Protein AF-A0AAD7A033-F1 (afdb_monomer_lite)

Radius of gyration: 21.52 Å; chains: 1; bounding box: 65×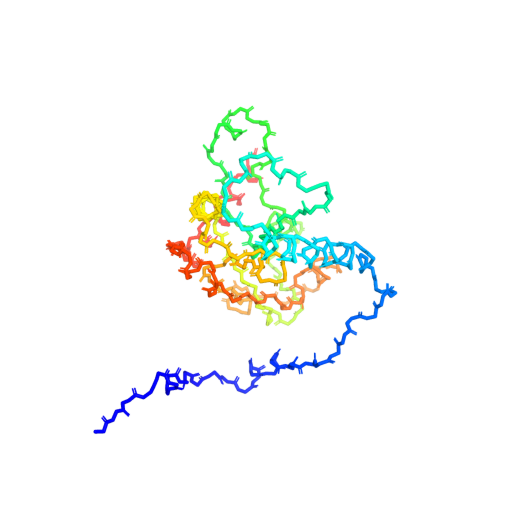41×62 Å

Sequence (218 aa):
MSWTPCERRVLLPDYLQRTRHRTNRVTPATQPHRKVDLAIVEADRQGKECAQLSSANDDEQHFEGYTNTYIVLPGLVYGAPRGILAQANVQNPMNFAITACIKASFERKAAGIVGKGKNIISHVDVTEVADWVETLYNSIARNHAEYGRDGYYFVAHGDIEFERSLRSPRDGQAFLRSFFGDNGRCDPQRSHALGWKPLKTTEDLLAAVREEVEQWKM

Foldseek 3Di:
DDDDPPPPPDDDPPVVVVVPPPPPDDDDCPDPPSVVLVLLLVLQVVVVVVVVVPDPDDPPPPPPGHDFAAAEAEWQEFFFDDDPCVVVVNDDRARPLLVVQLVQCVVVVHHEAQDQQQAKTFYDYPVLVVVLVVLQVVCVVVVNAHGRPRNYAYHGDDMDGRNPPDPDYDDDDPVNNVVRVHYDDDDRVRSVVSPRDGDQDVVNRVVRSVVNSVVVVD

Secondary structure (DSSP, 8-state):
-PPPTT-------TTTGGG------PPPTTSTTHHHHHHHHHHHHHHHHHHHH--S--TT---TT-----EEEE-EEES---SHHHHTT-S--S-HHHHHHHHHHHHHTS---STTS--EEEEEEHHHHHHHHHHHHHHHHTT-S--GGG-EEEE-SEEEEGGGT--------HHHHHHHSS-B----HHHHHTT------HHHHHHHHHHHHHHHT-

Structure (mmCIF, N/CA/C/O backbone):
data_AF-A0AAD7A033-F1
#
_entry.id   AF-A0AAD7A033-F1
#
loop_
_atom_site.group_PDB
_atom_site.id
_atom_site.type_symbol
_atom_site.label_atom_id
_atom_site.label_alt_id
_atom_site.label_comp_id
_atom_site.label_asym_id
_atom_site.label_entity_id
_atom_site.label_seq_id
_atom_site.pdbx_PDB_ins_code
_atom_site.Cartn_x
_atom_site.Cartn_y
_atom_site.Cartn_z
_atom_site.occupancy
_atom_site.B_iso_or_equiv
_atom_site.auth_seq_id
_atom_site.auth_comp_id
_atom_site.auth_asym_id
_atom_site.auth_atom_id
_atom_site.pdbx_PDB_model_num
ATOM 1 N N . MET A 1 1 ? 42.142 4.270 7.365 1.00 32.75 1 MET A N 1
ATOM 2 C CA . MET A 1 1 ? 41.172 3.284 7.887 1.00 32.75 1 MET A CA 1
ATOM 3 C C . MET A 1 1 ? 39.848 3.544 7.191 1.00 32.75 1 MET A C 1
ATOM 5 O O . MET A 1 1 ? 39.239 4.579 7.426 1.00 32.75 1 MET A O 1
ATOM 9 N N . SER A 1 2 ? 39.511 2.697 6.222 1.00 25.44 2 SER A N 1
ATOM 10 C CA . SER A 1 2 ? 38.304 2.776 5.399 1.00 25.44 2 SER A CA 1
ATOM 11 C C . SER A 1 2 ? 37.124 2.155 6.147 1.00 25.44 2 SER A C 1
ATOM 13 O O . SER A 1 2 ? 37.229 1.048 6.666 1.00 25.44 2 SER A O 1
ATOM 15 N N . TRP A 1 3 ? 36.005 2.871 6.208 1.00 24.09 3 TRP A N 1
ATOM 16 C CA . TRP A 1 3 ? 34.777 2.393 6.839 1.00 24.09 3 TRP A CA 1
ATOM 17 C C . TRP A 1 3 ? 33.890 1.723 5.788 1.00 24.09 3 TRP A C 1
ATOM 19 O O . TRP A 1 3 ? 33.585 2.332 4.763 1.00 24.09 3 TRP A O 1
ATOM 29 N N . THR A 1 4 ? 33.485 0.473 6.027 1.00 26.06 4 THR A N 1
ATOM 30 C CA . THR A 1 4 ? 32.497 -0.224 5.190 1.00 26.06 4 THR A CA 1
ATOM 31 C C . THR A 1 4 ? 31.076 -0.012 5.743 1.00 26.06 4 THR A C 1
ATOM 33 O O . THR A 1 4 ? 30.907 0.088 6.958 1.00 26.06 4 THR A O 1
ATOM 36 N N . PRO A 1 5 ? 30.023 0.040 4.902 1.00 32.66 5 PRO A N 1
ATOM 37 C CA . PRO A 1 5 ? 28.661 0.421 5.320 1.00 32.66 5 PRO A CA 1
ATOM 38 C C . PRO A 1 5 ? 27.891 -0.595 6.193 1.00 32.66 5 PRO A C 1
ATOM 40 O O . PRO A 1 5 ? 26.681 -0.461 6.359 1.00 32.66 5 PRO A O 1
ATOM 43 N N . CYS A 1 6 ? 28.537 -1.626 6.747 1.00 29.23 6 CYS A N 1
ATOM 44 C CA . CYS A 1 6 ? 27.842 -2.784 7.327 1.00 29.23 6 CYS A CA 1
ATOM 45 C C . CYS A 1 6 ? 27.528 -2.679 8.838 1.00 29.23 6 CYS A C 1
ATOM 47 O O . CYS A 1 6 ? 26.882 -3.568 9.393 1.00 29.23 6 CYS A O 1
ATOM 49 N N . GLU A 1 7 ? 27.949 -1.615 9.526 1.00 27.84 7 GLU A N 1
ATOM 50 C CA . GLU A 1 7 ? 27.960 -1.595 11.002 1.00 27.84 7 GLU A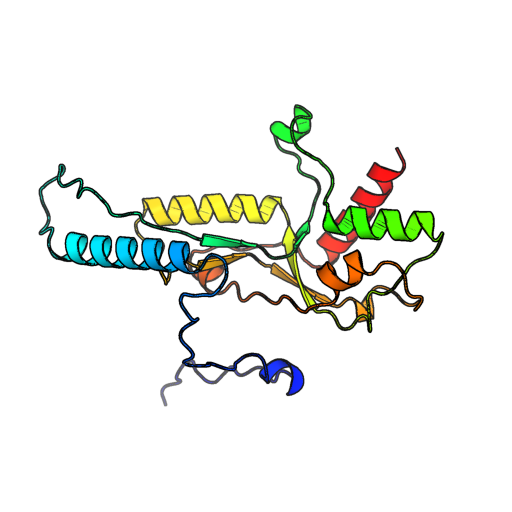 CA 1
ATOM 51 C C . GLU A 1 7 ? 26.782 -0.885 11.681 1.00 27.84 7 GLU A C 1
ATOM 53 O O . GLU A 1 7 ? 26.721 -0.828 12.908 1.00 27.84 7 GLU A O 1
ATOM 58 N N . ARG A 1 8 ? 25.765 -0.422 10.945 1.00 32.78 8 ARG A N 1
ATOM 59 C CA . ARG A 1 8 ? 24.558 0.141 11.579 1.00 32.78 8 ARG A CA 1
ATOM 60 C C . ARG A 1 8 ? 23.518 -0.945 11.898 1.00 32.78 8 ARG A C 1
ATOM 62 O O . ARG A 1 8 ? 22.404 -0.944 11.386 1.00 32.78 8 ARG A O 1
ATOM 69 N N . ARG A 1 9 ? 23.892 -1.900 12.757 1.00 34.84 9 ARG A N 1
ATOM 70 C CA . ARG A 1 9 ? 22.979 -2.906 13.326 1.00 34.84 9 ARG A CA 1
ATOM 71 C C . ARG A 1 9 ? 22.270 -2.303 14.543 1.00 34.84 9 ARG A C 1
ATOM 73 O O . ARG A 1 9 ? 22.761 -2.395 15.662 1.00 34.84 9 ARG A O 1
ATOM 80 N N . VAL A 1 10 ? 21.119 -1.669 14.321 1.00 36.16 10 VAL A N 1
ATOM 81 C CA . VAL A 1 10 ? 20.196 -1.304 15.408 1.00 36.16 10 VAL A CA 1
ATOM 82 C C . VAL A 1 10 ? 19.723 -2.599 16.076 1.00 36.16 10 VAL A C 1
ATOM 84 O O . VAL A 1 10 ? 19.223 -3.506 15.409 1.00 36.16 10 VAL A O 1
ATOM 87 N N . LEU A 1 11 ? 19.950 -2.700 17.385 1.00 33.91 11 LEU A N 1
ATOM 88 C CA . LEU A 1 11 ? 19.599 -3.839 18.231 1.00 33.91 11 LEU A CA 1
ATOM 89 C C . LEU A 1 11 ? 18.071 -3.990 18.296 1.00 33.91 11 LEU A C 1
ATOM 91 O O . LEU A 1 11 ? 17.410 -3.344 19.104 1.00 33.91 11 LEU A O 1
ATOM 95 N N . LEU A 1 12 ? 17.497 -4.832 17.435 1.00 36.81 12 LEU A N 1
ATOM 96 C CA . LEU A 1 12 ? 16.118 -5.292 17.596 1.00 36.81 12 LEU A CA 1
ATOM 97 C C . LEU A 1 12 ? 16.087 -6.468 18.593 1.00 36.81 12 LEU A C 1
ATOM 99 O O . LEU A 1 12 ? 16.933 -7.361 18.473 1.00 36.81 12 LEU A O 1
ATOM 103 N N . PRO A 1 13 ? 15.121 -6.507 19.533 1.00 40.16 13 PRO A N 1
ATOM 104 C CA . PRO A 1 13 ? 14.931 -7.622 20.461 1.00 40.16 13 PRO A CA 1
ATOM 105 C C . PRO A 1 13 ? 14.857 -8.979 19.744 1.00 40.16 13 PRO A C 1
ATOM 107 O O . PRO A 1 13 ? 14.233 -9.090 18.688 1.00 40.16 13 PRO A O 1
ATOM 110 N N . ASP A 1 14 ? 15.439 -10.022 20.339 1.00 36.75 14 ASP A N 1
ATOM 111 C CA . ASP A 1 14 ? 15.632 -11.354 19.732 1.00 36.75 14 ASP A CA 1
ATOM 112 C C . ASP A 1 14 ? 14.356 -12.011 19.175 1.00 36.75 14 ASP A C 1
ATOM 114 O O . ASP A 1 14 ? 14.419 -12.820 18.247 1.00 36.75 14 ASP A O 1
ATOM 118 N N . TYR A 1 15 ? 13.173 -11.644 19.680 1.00 42.09 15 TYR A N 1
ATOM 119 C CA . TYR A 1 15 ? 11.907 -12.175 19.168 1.00 42.09 15 TYR A CA 1
ATOM 120 C C . TYR A 1 15 ? 11.546 -11.643 17.765 1.00 42.09 15 TYR A C 1
ATOM 122 O O . TYR A 1 15 ? 10.844 -12.330 17.024 1.00 42.09 15 TYR A O 1
ATOM 130 N N . LEU A 1 16 ? 12.067 -10.474 17.368 1.00 38.16 16 LEU A N 1
ATOM 131 C CA . LEU A 1 16 ? 11.899 -9.886 16.031 1.00 38.16 16 LEU A CA 1
ATOM 132 C C . LEU A 1 16 ? 12.964 -10.361 15.031 1.00 38.16 16 LEU A C 1
ATOM 134 O O . LEU A 1 16 ? 12.800 -10.184 13.827 1.00 38.16 16 LEU A O 1
ATOM 138 N N . GLN A 1 17 ? 14.044 -10.994 15.498 1.00 39.09 17 GLN A N 1
ATOM 139 C CA . GLN A 1 17 ? 15.084 -11.551 14.625 1.00 39.09 17 GLN A CA 1
ATOM 140 C C . GLN A 1 17 ? 14.668 -12.896 13.991 1.00 39.09 17 GLN A C 1
ATOM 142 O O . GLN A 1 17 ? 15.265 -13.329 13.003 1.00 39.09 17 GLN A O 1
ATOM 147 N N . ARG A 1 18 ? 13.615 -13.549 14.512 1.00 36.06 18 ARG A N 1
ATOM 148 C CA . ARG A 1 18 ? 13.174 -14.898 14.101 1.00 36.06 18 ARG A CA 1
ATOM 149 C C . ARG A 1 18 ? 12.479 -14.997 12.738 1.00 36.06 18 ARG A C 1
ATOM 151 O O . ARG A 1 18 ? 12.299 -16.109 12.251 1.00 36.06 18 ARG A O 1
ATOM 158 N N . THR A 1 19 ? 12.121 -13.896 12.081 1.00 36.09 19 THR A N 1
ATOM 159 C CA . THR A 1 19 ? 11.481 -13.951 10.748 1.00 36.09 19 THR A CA 1
ATOM 160 C C . THR A 1 19 ? 12.472 -13.982 9.586 1.00 36.09 19 THR A C 1
ATOM 162 O O . THR A 1 19 ? 12.074 -14.260 8.459 1.00 36.09 19 THR A O 1
ATOM 165 N N . ARG A 1 20 ? 13.783 -13.835 9.830 1.00 34.78 20 ARG A N 1
ATOM 166 C CA . ARG A 1 20 ? 14.815 -14.091 8.807 1.00 34.78 20 ARG A CA 1
ATOM 167 C C . ARG A 1 20 ? 15.191 -15.570 8.723 1.00 34.78 20 ARG A C 1
ATOM 169 O O . ARG A 1 20 ? 16.360 -15.917 8.564 1.00 34.78 20 ARG A O 1
ATOM 176 N N . HIS A 1 21 ? 14.210 -16.466 8.767 1.00 33.66 21 HIS A N 1
ATOM 177 C CA . HIS A 1 21 ? 14.419 -17.788 8.198 1.00 33.66 21 HIS A CA 1
ATOM 178 C C . HIS A 1 21 ? 14.469 -17.633 6.680 1.00 33.66 21 HIS A C 1
ATOM 180 O O . HIS A 1 21 ? 13.470 -17.776 5.980 1.00 33.66 21 HIS A O 1
ATOM 186 N N . ARG A 1 22 ? 15.673 -17.355 6.171 1.00 41.16 22 ARG A N 1
ATOM 187 C CA . ARG A 1 22 ? 16.059 -17.596 4.781 1.00 41.16 22 ARG A CA 1
ATOM 188 C C . ARG A 1 22 ? 15.999 -19.109 4.562 1.00 41.16 22 ARG A C 1
ATOM 190 O O . ARG A 1 22 ? 17.013 -19.797 4.526 1.00 41.16 22 ARG A O 1
ATOM 197 N N . THR A 1 23 ? 14.792 -19.664 4.528 1.00 37.78 23 THR A N 1
ATOM 198 C CA . THR A 1 23 ? 14.603 -21.031 4.083 1.00 37.78 23 THR A CA 1
ATOM 199 C C . THR A 1 23 ? 14.854 -20.998 2.587 1.00 37.78 23 THR A C 1
ATOM 201 O O . THR A 1 23 ? 14.075 -20.448 1.819 1.00 37.78 23 THR A O 1
ATOM 204 N N . ASN A 1 24 ? 15.956 -21.608 2.164 1.00 42.16 24 ASN A N 1
ATOM 205 C CA . ASN A 1 24 ? 16.195 -22.036 0.784 1.00 42.16 24 ASN A CA 1
ATOM 206 C C . ASN A 1 24 ? 15.165 -23.113 0.348 1.00 42.16 24 ASN A C 1
ATOM 208 O O . ASN A 1 24 ? 15.492 -24.051 -0.372 1.00 42.16 24 ASN A O 1
ATOM 212 N N . ARG A 1 25 ? 13.918 -23.043 0.833 1.00 53.19 25 ARG A N 1
ATOM 213 C CA . ARG A 1 25 ? 12.839 -23.947 0.454 1.00 53.19 25 ARG A CA 1
ATOM 214 C C . ARG A 1 25 ? 12.127 -23.330 -0.731 1.00 53.19 25 ARG A C 1
ATOM 216 O O . ARG A 1 25 ? 11.407 -22.347 -0.597 1.00 53.19 25 ARG A O 1
ATOM 223 N N . VAL A 1 26 ? 12.350 -23.928 -1.892 1.00 64.25 26 VAL A N 1
ATOM 224 C CA . VAL A 1 26 ? 11.533 -23.673 -3.072 1.00 64.25 26 VAL A CA 1
ATOM 225 C C . VAL A 1 26 ? 10.095 -24.059 -2.732 1.00 64.25 26 VAL A C 1
ATOM 227 O O . VAL A 1 26 ? 9.834 -25.188 -2.317 1.00 64.25 26 VAL A O 1
ATOM 230 N N . THR A 1 27 ? 9.168 -23.114 -2.875 1.00 69.00 27 THR A N 1
ATOM 231 C CA . THR A 1 27 ? 7.738 -23.353 -2.669 1.00 69.00 27 THR A CA 1
ATOM 232 C C . THR A 1 27 ? 7.259 -24.458 -3.623 1.00 69.00 27 THR A C 1
ATOM 234 O O . THR A 1 27 ? 7.428 -24.296 -4.839 1.00 69.00 27 THR A O 1
ATOM 237 N N . PRO A 1 28 ? 6.675 -25.567 -3.120 1.00 80.69 28 PRO A N 1
ATOM 238 C CA . PRO A 1 28 ? 6.220 -26.674 -3.961 1.00 80.69 28 PRO A CA 1
ATOM 239 C C . PRO A 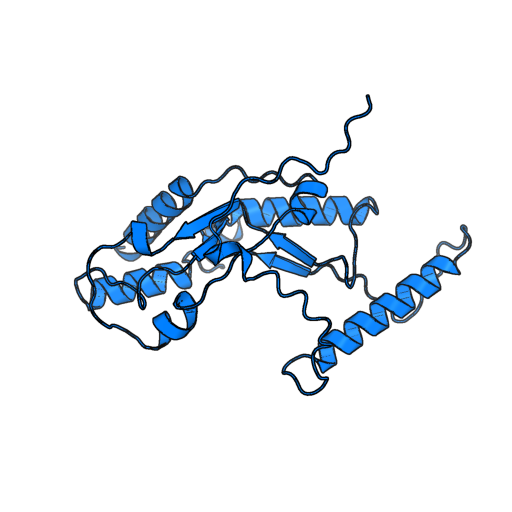1 28 ? 5.192 -26.225 -5.001 1.00 80.69 28 PRO A C 1
ATOM 241 O O . PRO A 1 28 ? 4.316 -25.423 -4.684 1.00 80.69 28 PRO A O 1
ATOM 244 N N . ALA A 1 29 ? 5.249 -26.794 -6.210 1.00 77.25 29 ALA A N 1
ATOM 245 C CA . ALA A 1 29 ? 4.333 -26.482 -7.318 1.00 77.25 29 ALA A CA 1
ATOM 246 C C . ALA A 1 29 ? 2.844 -26.718 -6.989 1.00 77.25 29 ALA A C 1
ATOM 248 O O . ALA A 1 29 ? 1.967 -26.177 -7.655 1.00 77.25 29 ALA A O 1
ATOM 249 N N . THR A 1 30 ? 2.565 -27.508 -5.953 1.00 82.56 30 THR A N 1
ATOM 250 C CA . THR A 1 30 ? 1.222 -27.848 -5.474 1.00 82.56 30 THR A CA 1
ATOM 251 C C . THR A 1 30 ? 0.576 -26.768 -4.606 1.00 82.56 30 THR A C 1
ATOM 253 O O . THR A 1 30 ? -0.604 -26.892 -4.288 1.00 82.56 30 THR A O 1
ATOM 256 N N . GLN A 1 31 ? 1.313 -25.727 -4.202 1.00 80.12 31 GLN A N 1
ATOM 257 C CA . GLN A 1 31 ? 0.734 -24.646 -3.407 1.00 80.12 31 GLN A CA 1
ATOM 258 C C . GLN A 1 31 ? -0.311 -23.854 -4.212 1.00 80.12 31 GLN A C 1
ATOM 260 O O . GLN A 1 31 ? -0.156 -23.696 -5.430 1.00 80.12 31 GLN A O 1
ATOM 265 N N . PRO A 1 32 ? -1.364 -23.327 -3.557 1.00 78.06 32 PRO A N 1
ATOM 266 C CA . PRO A 1 32 ? -2.336 -22.459 -4.209 1.00 78.06 32 PRO A CA 1
ATOM 267 C C . PRO A 1 32 ? -1.636 -21.330 -4.969 1.00 78.06 32 PRO A C 1
ATOM 269 O O . PRO A 1 32 ? -0.648 -20.778 -4.496 1.00 78.06 32 PRO A O 1
ATOM 272 N N . HIS A 1 33 ? -2.134 -21.019 -6.165 1.00 76.94 33 HIS A N 1
ATOM 273 C CA . HIS A 1 33 ? -1.588 -20.002 -7.077 1.00 76.94 33 HIS A CA 1
ATOM 274 C C . HIS A 1 33 ? -0.163 -20.242 -7.621 1.00 76.94 33 HIS A C 1
ATOM 276 O O . HIS A 1 33 ? 0.215 -19.586 -8.589 1.00 76.94 33 HIS A O 1
ATOM 282 N N . ARG A 1 34 ? 0.580 -21.261 -7.158 1.00 81.75 34 ARG A N 1
ATOM 283 C CA . ARG A 1 34 ? 1.986 -21.475 -7.554 1.00 81.75 34 ARG A CA 1
ATOM 284 C C . ARG A 1 34 ? 2.198 -21.705 -9.049 1.00 81.75 34 ARG A C 1
ATOM 286 O O . ARG A 1 34 ? 3.216 -21.293 -9.595 1.00 81.75 34 ARG A O 1
ATOM 293 N N . LYS A 1 35 ? 1.239 -22.343 -9.724 1.00 82.44 35 LYS A N 1
ATOM 294 C CA . LYS A 1 35 ? 1.273 -22.529 -11.186 1.00 82.44 35 LYS A CA 1
ATOM 295 C C . LYS A 1 35 ? 1.341 -21.198 -11.949 1.00 82.44 35 LYS A C 1
ATOM 297 O O . LYS A 1 35 ? 1.999 -21.130 -12.979 1.00 82.44 35 LYS A O 1
ATOM 302 N N . VAL A 1 36 ? 0.686 -20.156 -11.430 1.00 80.12 36 VAL A N 1
ATOM 303 C CA . VAL A 1 36 ? 0.687 -18.813 -12.025 1.00 80.12 36 VAL A CA 1
ATOM 304 C C . VAL A 1 36 ? 2.024 -18.136 -11.750 1.00 80.12 36 VAL A C 1
ATOM 306 O O . VAL A 1 36 ? 2.627 -17.613 -12.680 1.00 80.12 36 VAL A O 1
ATOM 309 N N . ASP A 1 37 ? 2.543 -18.236 -10.521 1.00 76.94 37 ASP A N 1
ATOM 310 C CA . ASP A 1 37 ? 3.868 -17.698 -10.188 1.00 76.94 37 ASP A CA 1
ATOM 311 C C . ASP A 1 37 ? 4.956 -18.271 -11.101 1.00 76.94 37 ASP A C 1
ATOM 313 O O . ASP A 1 37 ? 5.827 -17.542 -11.561 1.00 76.94 37 ASP A O 1
ATOM 317 N N . LEU A 1 38 ? 4.919 -19.585 -11.356 1.00 81.12 38 LEU A N 1
ATOM 318 C CA . LEU A 1 38 ? 5.890 -20.251 -12.223 1.00 81.12 38 LEU A CA 1
ATOM 319 C C . LEU A 1 38 ? 5.772 -19.776 -13.675 1.00 81.12 38 LEU A C 1
ATOM 321 O O . LEU A 1 38 ? 6.801 -19.560 -14.305 1.00 81.12 38 LEU A O 1
ATOM 325 N N . ALA A 1 39 ? 4.553 -19.564 -14.180 1.00 80.94 39 ALA A N 1
ATOM 326 C CA . ALA A 1 39 ? 4.337 -19.014 -15.517 1.00 80.94 39 ALA A CA 1
ATOM 327 C C . ALA A 1 39 ? 4.877 -17.580 -15.642 1.00 80.94 39 ALA A C 1
ATOM 329 O O . ALA A 1 39 ? 5.537 -17.257 -16.624 1.00 80.94 39 ALA A O 1
ATOM 330 N N . ILE A 1 40 ? 4.663 -16.743 -14.622 1.00 76.88 40 ILE A N 1
ATOM 331 C CA . ILE A 1 40 ? 5.200 -15.376 -14.571 1.00 76.88 40 ILE A CA 1
ATOM 332 C C . ILE A 1 40 ? 6.732 -15.387 -14.514 1.00 76.88 40 ILE A C 1
ATOM 334 O O . ILE A 1 40 ? 7.380 -14.639 -15.239 1.00 76.88 40 ILE A O 1
ATOM 338 N N . VAL A 1 41 ? 7.322 -16.243 -13.673 1.00 77.06 41 VAL A N 1
ATOM 339 C CA . VAL A 1 41 ? 8.785 -16.366 -13.548 1.00 77.06 41 VAL A CA 1
ATOM 340 C C . VAL A 1 41 ? 9.416 -16.847 -14.853 1.00 77.06 41 VAL A C 1
ATOM 342 O O . VAL A 1 41 ? 10.481 -16.364 -15.226 1.00 77.06 41 VAL A O 1
ATOM 345 N N . GLU A 1 42 ? 8.773 -17.783 -15.548 1.00 78.69 42 GLU A N 1
ATOM 346 C CA . GLU A 1 42 ? 9.258 -18.273 -16.835 1.00 78.69 42 GLU A CA 1
ATOM 347 C C . GLU A 1 42 ? 9.151 -17.201 -17.930 1.00 78.69 42 GLU A C 1
ATOM 349 O O . GLU A 1 42 ? 10.113 -17.001 -18.669 1.00 78.69 42 GLU A O 1
ATOM 354 N N . ALA A 1 43 ? 8.048 -16.447 -17.980 1.00 74.88 43 ALA A N 1
ATOM 355 C CA . ALA A 1 43 ? 7.898 -15.320 -18.902 1.00 74.88 43 ALA A CA 1
ATOM 356 C C . ALA A 1 43 ? 8.927 -14.197 -18.640 1.00 74.88 43 ALA A C 1
ATOM 358 O O . ALA A 1 43 ? 9.478 -13.637 -19.587 1.00 74.88 43 ALA A O 1
ATOM 359 N N . ASP A 1 44 ? 9.238 -13.896 -17.371 1.00 74.75 44 ASP A N 1
ATOM 360 C CA . ASP A 1 44 ? 10.306 -12.953 -16.986 1.00 74.75 44 ASP A CA 1
ATOM 361 C C . ASP A 1 44 ? 11.687 -13.432 -17.457 1.00 74.75 44 ASP A C 1
ATOM 363 O O . ASP A 1 44 ? 12.459 -12.659 -18.027 1.00 74.75 44 ASP A O 1
ATOM 367 N N . ARG A 1 45 ? 11.997 -14.722 -17.255 1.00 75.94 45 ARG A N 1
ATOM 368 C CA . ARG A 1 45 ? 13.263 -15.326 -17.699 1.00 75.94 45 ARG A CA 1
ATOM 369 C C . ARG A 1 45 ? 13.429 -15.204 -19.214 1.00 75.94 45 ARG A C 1
ATOM 371 O O . ARG A 1 45 ? 14.476 -14.749 -19.669 1.00 75.94 45 ARG A O 1
ATOM 378 N N . GLN A 1 46 ? 12.395 -15.567 -19.974 1.00 72.62 46 GLN A N 1
ATOM 379 C CA . GLN A 1 46 ? 12.393 -15.475 -21.437 1.00 72.62 46 GLN A CA 1
ATOM 380 C C . GLN A 1 46 ? 12.573 -14.028 -21.914 1.00 72.62 46 GLN A C 1
ATOM 382 O O . GLN A 1 46 ? 13.375 -13.779 -22.812 1.00 72.62 46 GLN A O 1
ATOM 387 N N . GLY A 1 47 ? 11.909 -13.063 -21.267 1.00 68.12 47 GLY A N 1
ATOM 388 C CA . GLY A 1 47 ? 12.076 -11.639 -21.569 1.00 68.12 47 GLY A CA 1
ATOM 389 C C . GLY A 1 47 ? 13.505 -11.136 -21.362 1.00 68.12 47 GLY A C 1
ATOM 390 O O . GLY A 1 47 ? 14.047 -10.450 -22.227 1.00 68.12 47 GLY A O 1
ATOM 391 N N . LYS A 1 48 ? 14.150 -11.519 -20.253 1.00 70.12 48 LYS A N 1
ATOM 392 C CA . LYS A 1 48 ? 15.542 -11.134 -19.955 1.00 70.12 48 LYS A CA 1
ATOM 393 C C . LYS A 1 48 ? 16.543 -11.721 -20.948 1.00 70.12 48 LYS A C 1
ATOM 395 O O . LYS A 1 48 ? 17.485 -11.033 -21.327 1.00 70.12 48 LYS A O 1
ATOM 400 N N . GLU A 1 49 ? 16.338 -12.962 -21.382 1.00 71.12 49 GLU A N 1
ATOM 401 C CA . GLU A 1 49 ? 17.177 -13.601 -22.404 1.00 71.12 49 GLU A CA 1
ATOM 402 C C . GLU A 1 49 ? 17.019 -12.920 -23.771 1.00 71.12 49 GLU A C 1
ATOM 404 O O . GLU A 1 49 ? 18.018 -12.639 -24.430 1.00 71.12 49 GLU A O 1
ATOM 409 N N . CYS A 1 50 ? 15.791 -12.563 -24.163 1.00 62.12 50 CYS A N 1
ATOM 410 C CA . CYS A 1 50 ? 15.540 -11.824 -25.404 1.00 62.12 50 CYS A CA 1
ATOM 411 C C . CYS A 1 50 ? 16.162 -10.418 -25.374 1.00 62.12 50 CYS A C 1
ATOM 413 O O . CYS A 1 50 ? 16.824 -10.021 -26.331 1.00 62.12 50 CYS A O 1
ATOM 415 N N . ALA A 1 51 ? 16.042 -9.697 -24.252 1.00 62.00 51 ALA A N 1
ATOM 416 C CA . ALA A 1 51 ? 16.644 -8.372 -24.075 1.00 62.00 51 ALA A CA 1
ATOM 417 C C . ALA A 1 51 ? 18.186 -8.388 -24.126 1.00 62.00 51 ALA A C 1
ATOM 419 O O . ALA A 1 51 ? 18.808 -7.395 -24.493 1.00 62.00 51 ALA A O 1
ATOM 420 N N . GLN A 1 52 ? 18.820 -9.508 -23.759 1.00 62.19 52 GLN A N 1
ATOM 421 C CA . GLN A 1 52 ? 20.272 -9.690 -23.889 1.00 62.19 52 GLN A CA 1
ATOM 422 C C . GLN A 1 52 ? 20.708 -9.992 -25.330 1.00 62.19 52 GLN A C 1
ATOM 424 O O . GLN A 1 52 ? 21.860 -9.739 -25.681 1.00 62.19 52 GLN A O 1
ATOM 429 N N . LEU A 1 53 ? 19.807 -10.538 -26.153 1.00 58.84 53 LEU A N 1
ATOM 430 C CA . LEU A 1 53 ? 20.053 -10.895 -27.552 1.00 58.84 53 LEU A CA 1
ATOM 431 C C . LEU A 1 53 ? 19.747 -9.748 -28.525 1.00 58.84 53 LEU A C 1
ATOM 433 O O . LEU A 1 53 ? 20.317 -9.723 -29.616 1.00 58.84 53 LEU A O 1
ATOM 437 N N . SER A 1 54 ? 18.902 -8.787 -28.144 1.00 55.00 54 SER A N 1
ATOM 438 C CA . SER A 1 54 ? 18.669 -7.572 -28.924 1.00 55.00 54 SER A CA 1
ATOM 439 C C . SER A 1 54 ? 19.889 -6.649 -28.831 1.00 55.00 54 SER A C 1
ATOM 441 O O . SER A 1 54 ? 19.988 -5.790 -27.951 1.00 55.00 54 SER A O 1
ATOM 443 N N . SER A 1 55 ? 20.856 -6.825 -29.731 1.00 49.94 55 SER A N 1
ATOM 444 C CA . SER A 1 55 ? 21.836 -5.780 -30.015 1.00 49.94 55 SER A CA 1
ATOM 445 C C . SER A 1 55 ? 21.084 -4.544 -30.503 1.00 49.94 55 SER A C 1
ATOM 447 O O . SER A 1 55 ? 20.293 -4.650 -31.436 1.00 49.94 55 SER A O 1
ATOM 449 N N . ALA A 1 56 ? 21.324 -3.406 -29.853 1.00 52.09 56 ALA A N 1
ATOM 450 C CA . ALA A 1 56 ? 20.789 -2.093 -30.199 1.00 52.09 56 ALA A CA 1
ATOM 451 C C . ALA A 1 56 ? 20.608 -1.903 -31.718 1.00 52.09 56 ALA A C 1
ATOM 453 O O . ALA A 1 56 ? 21.596 -2.039 -32.441 1.00 52.09 56 ALA A O 1
ATOM 454 N N . ASN A 1 57 ? 19.369 -1.609 -32.150 1.00 47.78 57 ASN A N 1
ATOM 455 C CA . ASN A 1 57 ? 18.966 -0.823 -33.340 1.00 47.78 57 ASN A CA 1
ATOM 456 C C . ASN A 1 57 ? 17.708 -1.314 -34.091 1.00 47.78 57 ASN A C 1
ATOM 458 O O . ASN A 1 57 ? 17.348 -0.678 -35.077 1.00 47.78 57 ASN A O 1
ATOM 462 N N . ASP A 1 58 ? 16.996 -2.347 -33.636 1.00 47.69 58 ASP A N 1
ATOM 463 C CA . ASP A 1 58 ? 15.727 -2.735 -34.271 1.00 47.69 58 ASP A CA 1
ATOM 464 C C . ASP A 1 58 ? 14.529 -2.300 -33.410 1.00 47.69 58 ASP A C 1
ATOM 466 O O . ASP A 1 58 ? 14.125 -2.999 -32.480 1.00 47.69 58 ASP A O 1
ATOM 470 N N . ASP A 1 59 ? 13.940 -1.148 -33.746 1.00 48.62 59 ASP A N 1
ATOM 471 C CA . ASP A 1 59 ? 12.757 -0.549 -33.096 1.00 48.62 59 ASP A CA 1
ATOM 472 C C . ASP A 1 59 ? 11.466 -1.404 -33.214 1.00 48.62 59 ASP A C 1
ATOM 474 O O . ASP A 1 59 ? 10.408 -1.013 -32.723 1.00 48.62 59 ASP A O 1
ATOM 478 N N . GLU A 1 60 ? 11.539 -2.592 -33.827 1.00 46.69 60 GLU A N 1
ATOM 479 C CA . GLU A 1 60 ? 10.402 -3.487 -34.098 1.00 46.69 60 GLU A CA 1
ATOM 480 C C . GLU A 1 60 ? 10.579 -4.927 -33.575 1.00 46.69 60 GLU A C 1
ATOM 482 O O . GLU A 1 60 ? 9.840 -5.828 -33.972 1.00 46.69 60 GLU A O 1
ATOM 487 N N . GLN A 1 61 ? 11.501 -5.197 -32.645 1.00 46.38 61 GLN A N 1
ATOM 488 C CA . GLN A 1 61 ? 11.540 -6.509 -31.976 1.00 46.38 61 GLN A CA 1
ATOM 489 C C . GLN A 1 61 ? 10.553 -6.569 -30.797 1.00 46.38 61 GLN A C 1
ATOM 491 O O . GLN A 1 61 ? 10.927 -6.637 -29.627 1.00 46.38 61 GLN A O 1
ATOM 496 N N . HIS A 1 62 ? 9.253 -6.579 -31.105 1.00 46.97 62 HIS A N 1
ATOM 497 C CA . HIS A 1 62 ? 8.247 -7.093 -30.176 1.00 46.97 62 HIS A CA 1
ATOM 498 C C . HIS A 1 62 ? 8.407 -8.615 -30.087 1.00 46.97 62 HIS A C 1
ATOM 500 O O . HIS A 1 62 ? 7.826 -9.352 -30.881 1.00 46.97 62 HIS A O 1
ATOM 506 N N . PHE A 1 63 ? 9.212 -9.110 -29.141 1.00 51.56 63 PHE A N 1
ATOM 507 C CA . PHE A 1 63 ? 9.253 -10.551 -28.893 1.00 51.56 63 PHE A CA 1
ATOM 508 C C . PHE A 1 63 ? 7.884 -11.004 -28.371 1.00 51.56 63 PHE A C 1
ATOM 510 O O . PHE A 1 63 ? 7.398 -10.528 -27.342 1.00 51.56 63 PHE A O 1
ATOM 517 N N . GLU A 1 64 ? 7.242 -11.917 -29.094 1.00 45.19 64 GLU A N 1
ATOM 518 C CA . GLU A 1 64 ? 6.007 -12.552 -28.650 1.00 45.19 64 GLU A CA 1
ATOM 519 C C . GLU A 1 64 ? 6.277 -13.302 -27.330 1.00 45.19 64 GLU A C 1
ATOM 521 O O . GLU A 1 64 ? 7.022 -14.278 -27.306 1.00 45.19 64 GLU A O 1
ATOM 526 N N . GLY A 1 65 ? 5.678 -12.853 -26.217 1.00 53.06 65 GLY A N 1
ATOM 527 C CA . GLY A 1 65 ? 5.513 -13.696 -25.023 1.00 53.06 65 GLY A CA 1
ATOM 528 C C . GLY A 1 65 ? 6.209 -13.297 -23.715 1.00 53.06 65 GLY A C 1
ATOM 529 O O . GLY A 1 65 ? 6.118 -14.072 -22.765 1.00 53.06 65 GLY A O 1
ATOM 530 N N . TYR A 1 66 ? 6.833 -12.122 -23.584 1.00 64.69 66 TYR A N 1
ATOM 531 C CA . TYR A 1 66 ? 7.378 -11.674 -22.289 1.00 64.69 66 TYR A CA 1
ATOM 532 C C . TYR A 1 66 ? 6.533 -10.571 -21.640 1.00 64.69 66 TYR A C 1
ATOM 534 O O . TYR A 1 66 ? 5.989 -9.694 -22.306 1.00 64.69 66 TYR A O 1
ATOM 542 N N . THR A 1 67 ? 6.391 -10.628 -20.313 1.00 70.88 67 THR A N 1
ATOM 543 C CA . THR A 1 67 ? 5.704 -9.600 -19.514 1.00 70.88 67 THR A CA 1
ATOM 544 C C . THR A 1 67 ? 6.649 -9.070 -18.447 1.00 70.88 67 THR A C 1
ATOM 546 O O . THR A 1 67 ? 7.113 -9.834 -17.602 1.00 70.88 67 THR A O 1
ATOM 549 N N . ASN A 1 68 ? 6.870 -7.755 -18.423 1.00 79.44 68 ASN A N 1
ATOM 550 C CA . ASN A 1 68 ? 7.543 -7.111 -17.297 1.00 79.44 68 ASN A CA 1
ATOM 551 C C . ASN A 1 68 ? 6.547 -6.986 -16.142 1.00 79.44 68 ASN A C 1
ATOM 553 O O . ASN A 1 68 ? 5.597 -6.205 -16.210 1.00 79.44 68 ASN A O 1
ATOM 557 N N . THR A 1 69 ? 6.738 -7.772 -15.083 1.00 83.38 69 THR A N 1
ATOM 558 C CA . THR A 1 69 ? 5.842 -7.739 -13.922 1.00 83.38 69 THR A CA 1
ATOM 559 C C . THR A 1 69 ? 6.401 -6.884 -12.797 1.00 83.38 69 THR A C 1
ATOM 561 O O . THR A 1 69 ? 7.509 -7.129 -12.319 1.00 83.38 69 THR A O 1
ATOM 564 N N . TYR A 1 70 ? 5.580 -5.956 -12.312 1.00 90.69 70 TYR A N 1
ATOM 565 C CA . TYR A 1 70 ? 5.847 -5.125 -11.142 1.00 90.69 70 TYR A CA 1
ATOM 566 C C . TYR A 1 70 ? 4.726 -5.370 -10.132 1.00 90.69 70 TYR A C 1
ATOM 568 O O . TYR A 1 70 ? 3.561 -5.081 -10.402 1.00 90.69 70 TYR A O 1
ATOM 576 N N . ILE A 1 71 ? 5.056 -5.966 -8.991 1.00 90.38 71 ILE A N 1
ATOM 577 C CA . ILE A 1 71 ? 4.091 -6.442 -8.001 1.00 90.38 71 ILE A CA 1
ATOM 578 C C . ILE A 1 71 ? 4.136 -5.509 -6.798 1.00 90.38 71 ILE A C 1
ATOM 580 O O . ILE A 1 71 ? 5.111 -5.479 -6.046 1.00 90.38 71 ILE A O 1
ATOM 584 N N . VAL A 1 72 ? 3.056 -4.754 -6.617 1.00 94.19 72 VAL A N 1
ATOM 585 C CA . VAL A 1 72 ? 2.887 -3.824 -5.500 1.00 94.19 72 VAL A CA 1
ATOM 586 C C . VAL A 1 72 ? 2.202 -4.540 -4.340 1.00 94.19 72 VAL A C 1
ATOM 588 O O . VAL A 1 72 ? 1.101 -5.067 -4.487 1.00 94.19 72 VAL A O 1
ATOM 591 N N . LEU A 1 73 ? 2.859 -4.554 -3.183 1.00 92.88 73 LEU A N 1
ATOM 592 C CA . LEU A 1 73 ? 2.401 -5.211 -1.962 1.00 92.88 73 LEU A CA 1
ATOM 593 C C . LEU A 1 73 ? 2.223 -4.167 -0.852 1.00 92.88 73 LEU A C 1
ATOM 595 O O . LEU A 1 73 ? 3.170 -3.899 -0.105 1.00 92.88 73 LEU A O 1
ATOM 599 N N . PRO A 1 74 ? 1.043 -3.538 -0.747 1.00 92.94 74 PRO A N 1
ATOM 600 C CA . PRO A 1 74 ? 0.792 -2.585 0.318 1.00 92.94 74 PRO A CA 1
ATOM 601 C C . PRO A 1 74 ? 0.598 -3.283 1.667 1.00 92.94 74 PRO A C 1
ATOM 603 O O . PRO A 1 74 ? 0.134 -4.423 1.740 1.00 92.94 74 PRO A O 1
ATOM 606 N N . GLY A 1 75 ? 0.937 -2.567 2.741 1.00 90.19 75 GLY A N 1
ATOM 607 C CA . GLY A 1 75 ? 0.467 -2.887 4.086 1.00 90.19 75 GLY A CA 1
ATOM 608 C C . GLY A 1 75 ? -1.040 -2.640 4.235 1.00 90.19 75 GLY A C 1
ATOM 609 O O . GLY A 1 75 ? -1.778 -2.508 3.258 1.00 90.19 75 GLY A O 1
ATOM 610 N N . LEU A 1 76 ? -1.511 -2.531 5.476 1.00 88.50 76 LEU A N 1
ATOM 611 C CA . LEU A 1 76 ? -2.853 -2.040 5.766 1.00 88.50 76 LEU A CA 1
ATOM 612 C C . LEU A 1 76 ? -3.004 -0.620 5.209 1.00 88.50 76 LEU A C 1
ATOM 614 O O . LEU A 1 76 ? -2.492 0.341 5.784 1.00 88.50 76 LEU A O 1
ATOM 618 N N . VAL A 1 77 ? -3.713 -0.506 4.091 1.00 91.06 77 VAL A N 1
ATOM 619 C CA . VAL A 1 77 ? -4.075 0.785 3.506 1.00 91.06 77 VAL A CA 1
ATOM 620 C C . VAL A 1 77 ? -5.119 1.440 4.405 1.00 91.06 77 VAL A C 1
ATOM 622 O O . VAL A 1 77 ? -6.038 0.749 4.837 1.00 91.06 77 VAL A O 1
ATOM 625 N N . TYR A 1 78 ? -5.004 2.736 4.688 1.00 89.06 78 TYR A N 1
ATOM 626 C CA . TYR A 1 78 ? -5.992 3.519 5.441 1.00 89.06 78 TYR A CA 1
ATOM 627 C C . TYR A 1 78 ? -6.233 4.890 4.799 1.00 89.06 78 TYR A C 1
ATOM 629 O O . TYR A 1 78 ? -5.559 5.258 3.844 1.00 89.06 78 TYR A O 1
ATOM 637 N N . GLY A 1 79 ? -7.191 5.647 5.336 1.00 88.06 79 GLY A N 1
ATOM 638 C CA . GLY A 1 79 ? -7.498 7.003 4.881 1.00 88.06 79 GLY A CA 1
ATOM 639 C C . GLY A 1 79 ? -8.708 7.051 3.952 1.00 88.06 79 GLY A C 1
ATOM 640 O O . GLY A 1 79 ? -8.963 6.129 3.175 1.00 88.06 79 GLY A O 1
ATOM 641 N N . ALA A 1 80 ? -9.479 8.134 4.059 1.00 84.00 80 ALA A N 1
ATOM 642 C CA . ALA A 1 80 ? -10.641 8.362 3.211 1.00 84.00 80 ALA A CA 1
ATOM 643 C C . ALA A 1 80 ? -10.188 8.830 1.815 1.00 84.00 80 ALA A C 1
ATOM 645 O O . ALA A 1 80 ? -9.426 9.801 1.713 1.00 84.00 80 ALA A O 1
ATOM 646 N N . PRO A 1 81 ? -10.652 8.195 0.726 1.00 83.19 81 PRO A N 1
ATOM 647 C CA . PRO A 1 81 ? -10.287 8.629 -0.611 1.00 83.19 81 PRO A CA 1
ATOM 648 C C . PRO A 1 81 ? -10.971 9.967 -0.939 1.00 83.19 81 PRO A C 1
ATOM 650 O O . PRO A 1 81 ? -12.155 10.153 -0.673 1.00 83.19 81 PRO A O 1
ATOM 653 N N . ARG A 1 82 ? -10.234 10.912 -1.544 1.00 84.00 82 ARG A N 1
ATOM 654 C CA . ARG A 1 82 ? -10.731 12.279 -1.847 1.00 84.00 82 ARG A CA 1
ATOM 655 C C . ARG A 1 82 ? -10.723 12.653 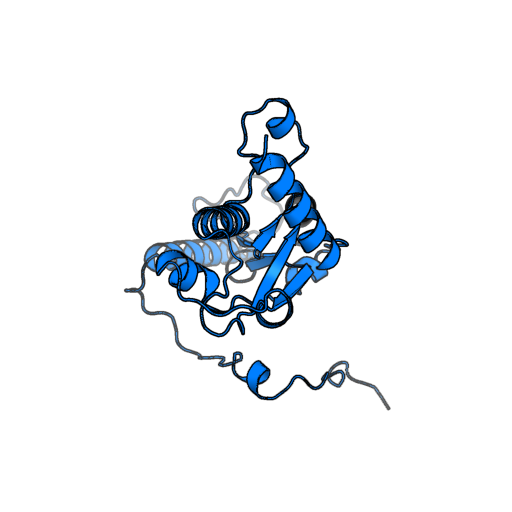-3.338 1.00 84.00 82 ARG A C 1
ATOM 657 O O . ARG A 1 82 ? -11.091 13.769 -3.701 1.00 84.00 82 ARG A O 1
ATOM 664 N N . GLY A 1 83 ? -10.308 11.727 -4.204 1.00 85.06 83 GLY A N 1
ATOM 665 C CA . GLY A 1 83 ? -10.205 11.944 -5.653 1.00 85.06 83 GLY A CA 1
ATOM 666 C C . GLY A 1 83 ? -11.550 11.956 -6.392 1.00 85.06 83 GLY A C 1
ATOM 667 O O . GLY A 1 83 ? -12.613 11.788 -5.793 1.00 85.06 83 GLY A O 1
ATOM 668 N N . ILE A 1 84 ? -11.497 12.086 -7.723 1.00 90.12 84 ILE A N 1
ATOM 669 C CA . ILE A 1 84 ? -12.681 12.189 -8.601 1.00 90.12 84 ILE A CA 1
ATOM 670 C C . ILE A 1 84 ? -13.684 11.043 -8.412 1.00 90.12 84 ILE A C 1
ATOM 672 O O . ILE A 1 84 ? -14.889 11.264 -8.451 1.00 90.12 84 ILE A O 1
ATOM 676 N N . LEU A 1 85 ? -13.201 9.828 -8.133 1.00 90.00 85 LEU A N 1
ATOM 677 C CA . LEU A 1 85 ? -14.059 8.663 -7.914 1.00 90.00 85 LEU A CA 1
ATOM 678 C C . LEU A 1 85 ? -14.827 8.747 -6.585 1.00 90.00 85 LEU A C 1
ATOM 680 O O . LEU A 1 85 ? -15.930 8.217 -6.483 1.00 90.00 85 LEU A O 1
ATOM 684 N N . ALA A 1 86 ? -14.266 9.420 -5.570 1.00 86.81 86 ALA A N 1
ATOM 685 C CA . ALA A 1 86 ? -14.937 9.634 -4.284 1.00 86.81 86 ALA A CA 1
ATOM 686 C C . ALA A 1 86 ? -15.994 10.722 -4.436 1.00 86.81 86 ALA A C 1
ATOM 688 O O . ALA A 1 86 ? -17.120 10.548 -3.991 1.00 86.81 86 ALA A O 1
ATOM 689 N N . GLN A 1 87 ? -15.650 11.805 -5.137 1.00 88.56 87 GLN A N 1
ATOM 690 C CA . GLN A 1 87 ? -16.573 12.904 -5.426 1.00 88.56 87 GLN A CA 1
ATOM 691 C C . GLN A 1 87 ? -17.765 12.444 -6.271 1.00 88.56 87 GLN A C 1
ATOM 693 O O . GLN A 1 87 ? -18.891 12.864 -6.031 1.00 88.56 87 GLN A O 1
ATOM 698 N N . ALA A 1 88 ? -17.529 11.543 -7.226 1.00 92.31 88 ALA A N 1
ATOM 699 C CA . ALA A 1 88 ? -18.581 10.922 -8.025 1.00 92.31 88 ALA A CA 1
ATOM 700 C C . ALA A 1 88 ? -19.354 9.815 -7.279 1.00 92.31 88 ALA A C 1
ATOM 702 O O . ALA A 1 88 ? -20.301 9.268 -7.837 1.00 92.31 88 ALA A O 1
ATOM 703 N N . ASN A 1 89 ? -18.966 9.472 -6.044 1.00 87.69 89 ASN A N 1
ATOM 704 C CA . ASN A 1 89 ? -19.565 8.409 -5.232 1.00 87.69 89 ASN A CA 1
ATOM 705 C C . ASN A 1 89 ? -19.607 7.032 -5.934 1.00 87.69 89 ASN A C 1
ATOM 707 O O . ASN A 1 89 ? -20.568 6.277 -5.799 1.00 87.69 89 ASN A O 1
ATOM 711 N N . VAL A 1 90 ? -18.566 6.708 -6.709 1.00 91.81 90 VAL A N 1
ATOM 712 C CA . VAL A 1 90 ? -18.447 5.432 -7.450 1.00 91.81 90 VAL A CA 1
ATOM 713 C C . VAL A 1 90 ? -17.405 4.481 -6.861 1.00 91.81 90 VAL A C 1
ATOM 715 O O . VAL A 1 90 ? -17.282 3.347 -7.315 1.00 91.81 90 VAL A O 1
ATOM 718 N N . GLN A 1 91 ? -16.652 4.922 -5.850 1.00 86.31 91 GLN A N 1
ATOM 719 C CA . GLN A 1 91 ? -15.748 4.069 -5.080 1.00 86.31 91 GLN A CA 1
ATOM 720 C C . GLN A 1 91 ? -16.237 3.910 -3.645 1.00 86.31 91 GLN A C 1
ATOM 722 O O . GLN A 1 91 ? -16.881 4.804 -3.102 1.00 86.31 91 GLN A O 1
ATOM 727 N N . ASN A 1 92 ? -15.885 2.789 -3.017 1.00 83.19 92 ASN A N 1
ATOM 728 C CA . ASN A 1 92 ? -16.150 2.577 -1.600 1.00 83.19 92 ASN A CA 1
ATOM 729 C C . ASN A 1 92 ? -15.314 3.568 -0.758 1.00 83.19 92 ASN A C 1
ATOM 731 O O . ASN A 1 92 ? -14.085 3.498 -0.822 1.00 83.19 92 ASN A O 1
ATOM 735 N N . PRO A 1 93 ? -15.937 4.466 0.030 1.00 78.25 93 PRO A N 1
ATOM 736 C CA . PRO A 1 93 ? -15.206 5.440 0.839 1.00 78.25 93 PRO A CA 1
ATOM 737 C C . PRO A 1 93 ? -14.665 4.846 2.147 1.00 78.25 93 PRO A C 1
ATOM 739 O O . PRO A 1 93 ? -13.842 5.477 2.803 1.00 78.25 93 PRO A O 1
ATOM 742 N N . MET A 1 94 ? -15.118 3.645 2.523 1.00 76.62 94 MET A N 1
ATOM 743 C CA . MET A 1 94 ? -14.843 3.033 3.820 1.00 76.62 94 MET A CA 1
ATOM 744 C C . MET A 1 94 ? -13.772 1.951 3.727 1.00 76.62 94 MET A C 1
ATOM 746 O O . MET A 1 94 ? -13.762 1.123 2.806 1.00 76.62 94 MET A O 1
ATOM 750 N N . ASN A 1 95 ? -12.910 1.889 4.736 1.00 81.44 95 ASN A N 1
ATOM 751 C CA . ASN A 1 95 ? -11.883 0.874 4.823 1.00 81.44 95 ASN A CA 1
ATOM 752 C C . ASN A 1 95 ? -12.458 -0.431 5.381 1.00 81.44 95 ASN A C 1
ATOM 754 O O . ASN A 1 95 ? -12.947 -0.479 6.504 1.00 81.44 95 ASN A O 1
ATOM 758 N N . PHE A 1 96 ? -12.345 -1.533 4.638 1.00 79.81 96 PHE A N 1
ATOM 759 C CA . PHE A 1 96 ? -12.897 -2.820 5.076 1.00 79.81 96 PHE A CA 1
ATOM 760 C C . PHE A 1 96 ? -12.407 -3.248 6.470 1.00 79.81 96 PHE A C 1
ATOM 762 O O . PHE A 1 96 ? -13.199 -3.674 7.314 1.00 79.81 96 PHE A O 1
ATOM 769 N N . ALA A 1 97 ? -11.102 -3.131 6.706 1.00 77.38 97 ALA A N 1
ATOM 770 C CA . ALA A 1 97 ? -10.444 -3.640 7.896 1.00 77.38 97 ALA A CA 1
ATOM 771 C C . ALA A 1 97 ? -10.816 -2.845 9.156 1.00 77.38 97 ALA A C 1
ATOM 773 O O . ALA A 1 97 ? -11.193 -3.421 10.184 1.00 77.38 97 ALA A O 1
ATOM 774 N N . ILE A 1 98 ? -10.756 -1.519 9.054 1.00 78.31 98 ILE A N 1
ATOM 775 C CA . ILE A 1 98 ? -11.110 -0.604 10.138 1.00 78.31 98 ILE A CA 1
ATOM 776 C C . ILE A 1 98 ? -12.625 -0.651 10.378 1.00 78.31 98 ILE A C 1
ATOM 778 O O . ILE A 1 98 ? -13.052 -0.857 11.516 1.00 78.31 98 ILE A O 1
ATOM 782 N N . THR A 1 99 ? -13.444 -0.602 9.322 1.00 79.94 99 THR A N 1
ATOM 783 C CA . THR A 1 99 ? -14.907 -0.735 9.413 1.00 79.94 99 THR A CA 1
ATOM 784 C C . THR A 1 99 ? -15.328 -2.025 10.120 1.00 79.94 99 THR A C 1
ATOM 786 O O . THR A 1 99 ? -16.232 -1.996 10.957 1.00 79.94 99 THR A O 1
ATOM 789 N N . ALA A 1 100 ? -14.691 -3.165 9.836 1.00 80.25 100 ALA A N 1
ATOM 790 C CA . ALA A 1 100 ? -15.021 -4.424 10.504 1.00 80.25 100 ALA A CA 1
ATOM 791 C C . ALA A 1 100 ? -14.746 -4.362 12.021 1.00 80.25 100 ALA A C 1
ATOM 793 O O . ALA A 1 100 ? -15.567 -4.816 12.824 1.00 80.25 100 ALA A O 1
ATOM 794 N N . CYS A 1 101 ? -13.638 -3.735 12.428 1.00 78.12 101 CYS A N 1
ATOM 795 C CA . CYS A 1 101 ? -13.319 -3.502 13.838 1.00 78.12 101 CYS A CA 1
ATOM 796 C C . CYS A 1 101 ? -14.308 -2.535 14.515 1.00 78.12 101 CYS A C 1
ATOM 798 O O . CYS A 1 101 ? -14.718 -2.770 15.659 1.00 78.12 101 CYS A O 1
ATOM 800 N N . ILE A 1 102 ? -14.714 -1.473 13.812 1.00 79.12 102 ILE A N 1
ATOM 801 C CA . ILE A 1 102 ? -15.696 -0.486 14.279 1.00 79.12 102 ILE A CA 1
ATOM 802 C C . ILE A 1 102 ? -17.052 -1.162 14.510 1.00 79.12 102 ILE A C 1
ATOM 804 O O . ILE A 1 102 ? -17.573 -1.110 15.626 1.00 79.12 102 ILE A O 1
ATOM 808 N N . LYS A 1 103 ? -17.581 -1.869 13.504 1.00 79.62 103 LYS A N 1
ATOM 809 C CA . LYS A 1 103 ? -18.867 -2.587 13.576 1.00 79.62 103 LYS A CA 1
ATOM 810 C C . LYS A 1 103 ? -18.919 -3.546 14.757 1.00 79.62 103 LYS A C 1
ATOM 812 O O . LYS A 1 103 ? -19.817 -3.450 15.590 1.00 79.62 103 LYS A O 1
ATOM 817 N N . ALA A 1 104 ? -17.903 -4.398 14.892 1.00 78.94 104 ALA A N 1
ATOM 818 C CA . ALA A 1 104 ? -17.826 -5.341 16.002 1.00 78.94 104 ALA A CA 1
ATOM 819 C C . ALA A 1 104 ? -17.784 -4.631 17.369 1.00 78.94 104 ALA A C 1
ATOM 821 O O . ALA A 1 104 ? -18.305 -5.146 18.357 1.00 78.94 104 ALA A O 1
ATOM 822 N N . SER A 1 105 ? -17.172 -3.448 17.454 1.00 78.44 105 SER A N 1
ATOM 823 C CA . SER A 1 105 ? -17.125 -2.667 18.696 1.00 78.44 105 SER A CA 1
ATOM 824 C C . SER A 1 105 ? -18.471 -2.016 19.030 1.00 78.44 105 SER A C 1
ATOM 826 O O . SER A 1 105 ? -18.876 -2.037 20.195 1.00 78.44 105 SER A O 1
ATOM 828 N N . PHE A 1 106 ? -19.196 -1.509 18.029 1.00 81.75 106 PHE A N 1
ATOM 829 C CA . PHE A 1 106 ? -20.553 -0.980 18.201 1.00 81.75 106 PHE A CA 1
ATOM 830 C C . PHE A 1 106 ? -21.549 -2.067 18.619 1.00 81.75 106 PHE A C 1
ATOM 832 O O . PHE A 1 106 ? -22.276 -1.877 19.593 1.00 81.75 106 PHE A O 1
ATOM 839 N N . GLU A 1 107 ? -21.537 -3.226 17.958 1.00 82.56 107 GLU A N 1
ATOM 840 C CA . GLU A 1 107 ? -22.398 -4.369 18.300 1.00 82.56 107 GLU A CA 1
ATOM 841 C C . GLU A 1 107 ? -22.165 -4.850 19.738 1.00 82.56 107 GLU A C 1
ATOM 843 O O . GLU A 1 107 ? -23.112 -5.121 20.477 1.00 82.56 107 GLU A O 1
ATOM 848 N N . ARG A 1 108 ? -20.898 -4.897 20.171 1.00 78.38 108 ARG A N 1
ATOM 849 C CA . ARG A 1 108 ? -20.525 -5.261 21.547 1.00 78.38 108 ARG A CA 1
ATOM 850 C C . ARG A 1 108 ? -20.755 -4.141 22.561 1.00 78.38 108 ARG A C 1
ATOM 852 O O . ARG A 1 108 ? -20.637 -4.399 23.759 1.00 78.38 108 ARG A O 1
ATOM 859 N N . LYS A 1 109 ? -21.023 -2.909 22.109 1.00 81.69 109 LYS A N 1
ATOM 860 C CA . LYS A 1 109 ? -21.009 -1.679 22.925 1.00 81.69 109 LYS A CA 1
ATOM 861 C C . LYS A 1 109 ? -19.725 -1.536 23.755 1.00 81.69 109 LYS A C 1
ATOM 863 O O . LYS A 1 109 ? -19.738 -0.991 24.856 1.00 81.69 109 LYS A O 1
ATOM 868 N N . ALA A 1 110 ? -18.623 -2.083 23.248 1.00 75.12 110 ALA A N 1
ATOM 869 C CA . ALA A 1 110 ? -17.349 -2.175 23.944 1.00 75.12 110 ALA A CA 1
ATOM 870 C C . ALA A 1 110 ? -16.207 -2.407 22.949 1.00 75.12 110 ALA A C 1
ATOM 872 O O . ALA A 1 110 ? -16.353 -3.135 21.962 1.00 75.12 110 ALA A O 1
ATOM 873 N N . ALA A 1 111 ? -15.041 -1.840 23.259 1.00 71.81 111 ALA A N 1
ATOM 874 C CA . ALA A 1 111 ? -13.800 -2.166 22.569 1.00 71.81 111 ALA A CA 1
ATOM 875 C C . ALA A 1 111 ? -13.404 -3.636 22.798 1.00 71.81 111 ALA A C 1
ATOM 877 O O . ALA A 1 111 ? -13.706 -4.223 23.842 1.00 71.81 111 ALA A O 1
ATOM 878 N N . GLY A 1 112 ? -12.696 -4.219 21.829 1.00 69.12 112 GLY A N 1
ATOM 879 C CA . GLY A 1 112 ? -12.174 -5.582 21.910 1.00 69.12 112 GLY A CA 1
ATOM 880 C C . GLY A 1 112 ? -10.726 -5.672 21.440 1.00 69.12 112 GLY A C 1
ATOM 881 O O . GLY A 1 112 ? -10.254 -4.818 20.695 1.00 69.12 112 GLY A O 1
ATOM 882 N N . ILE A 1 113 ? -10.038 -6.727 21.869 1.00 71.56 113 ILE A N 1
ATOM 883 C CA . ILE A 1 113 ? -8.681 -7.067 21.434 1.00 71.56 113 ILE A CA 1
ATOM 884 C C . ILE A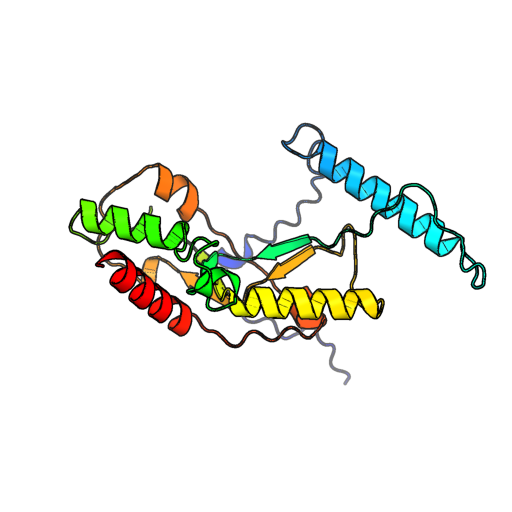 1 113 ? -8.754 -8.349 20.608 1.00 71.56 113 ILE A C 1
ATOM 886 O O . ILE A 1 113 ? -9.405 -9.315 21.007 1.00 71.56 113 ILE A O 1
ATOM 890 N N . VAL A 1 114 ? -8.059 -8.377 19.471 1.00 71.44 114 VAL A N 1
ATOM 891 C CA . VAL A 1 114 ? -7.915 -9.595 18.670 1.00 71.44 114 VAL A CA 1
ATOM 892 C C . VAL A 1 114 ? -6.777 -10.450 19.236 1.00 71.44 114 VAL A C 1
ATOM 894 O O . VAL A 1 114 ? -5.610 -10.054 19.221 1.00 71.44 114 VAL A O 1
ATOM 897 N N . GLY A 1 115 ? -7.105 -11.645 19.737 1.00 70.00 115 GLY A N 1
ATOM 898 C CA . GLY A 1 115 ? -6.121 -12.561 20.320 1.00 70.00 115 GLY A CA 1
ATOM 899 C C . GLY A 1 115 ? -5.411 -11.951 21.535 1.00 70.00 115 GLY A C 1
ATOM 900 O O . GLY A 1 115 ? -6.055 -11.422 22.435 1.00 70.00 115 GLY A O 1
ATOM 901 N N . LYS A 1 116 ? -4.072 -12.014 21.567 1.00 71.00 116 LYS A N 1
ATOM 902 C CA . LYS A 1 116 ? -3.263 -11.389 22.635 1.00 71.00 116 LYS A CA 1
ATOM 903 C C . LYS A 1 116 ? -2.991 -9.898 22.397 1.00 71.00 116 LYS A C 1
ATOM 905 O O . LYS A 1 116 ? -2.288 -9.291 23.196 1.00 71.00 116 LYS A O 1
ATOM 910 N N . GLY A 1 117 ? -3.462 -9.336 21.281 1.00 68.44 117 GLY A N 1
ATOM 911 C CA . GLY A 1 117 ? -3.170 -7.962 20.877 1.00 68.44 117 GLY A CA 1
ATOM 912 C C . GLY A 1 117 ? -1.727 -7.725 20.436 1.00 68.44 117 GLY A C 1
ATOM 913 O O . GLY A 1 117 ? -1.398 -6.625 20.042 1.00 68.44 117 GLY A O 1
ATOM 914 N N . LYS A 1 118 ? -0.846 -8.724 20.424 1.00 74.50 118 LYS A N 1
ATOM 915 C CA . LYS A 1 118 ? 0.580 -8.536 20.080 1.00 74.50 118 LYS A CA 1
ATOM 916 C C . LYS A 1 118 ? 0.846 -8.488 18.577 1.00 74.50 118 LYS A C 1
ATOM 918 O O . LYS A 1 118 ? 1.949 -8.802 18.132 1.00 74.50 118 LYS A O 1
ATOM 923 N N . ASN A 1 119 ? -0.196 -8.187 17.813 1.00 76.94 119 ASN A N 1
ATOM 924 C CA . ASN A 1 119 ? -0.177 -8.294 16.372 1.00 76.94 119 ASN A CA 1
ATOM 925 C C . ASN A 1 119 ? 0.493 -7.033 15.826 1.00 76.94 119 ASN A C 1
ATOM 927 O O . ASN A 1 119 ? 0.145 -5.930 16.257 1.00 76.94 119 ASN A O 1
ATOM 931 N N . ILE A 1 120 ? 1.448 -7.203 14.916 1.00 82.62 120 ILE A N 1
ATOM 932 C CA . ILE A 1 120 ? 2.154 -6.110 14.242 1.00 82.62 120 ILE A CA 1
ATOM 933 C C . ILE A 1 120 ? 1.684 -6.075 12.796 1.00 82.62 120 ILE A C 1
ATOM 935 O O . ILE A 1 120 ? 1.802 -7.083 12.094 1.00 82.62 120 ILE A O 1
ATOM 939 N N . ILE A 1 121 ? 1.172 -4.928 12.359 1.00 84.12 121 ILE A N 1
ATOM 940 C CA . ILE A 1 121 ? 0.723 -4.719 10.983 1.00 84.12 121 ILE A CA 1
ATOM 941 C C . ILE A 1 121 ? 1.382 -3.458 10.427 1.00 84.12 121 ILE A C 1
ATOM 943 O O . ILE A 1 121 ? 1.236 -2.378 10.998 1.00 84.12 121 ILE A O 1
ATOM 947 N N . SER A 1 122 ? 2.101 -3.590 9.313 1.00 91.56 122 SER A N 1
ATOM 948 C CA . SER A 1 122 ? 2.582 -2.436 8.553 1.00 91.56 122 SER A CA 1
ATOM 949 C C . SER A 1 122 ? 1.416 -1.727 7.875 1.00 91.56 122 SER A C 1
ATOM 951 O O . SER A 1 122 ? 0.504 -2.383 7.374 1.00 91.56 122 SER A O 1
ATOM 953 N N . HIS A 1 123 ? 1.442 -0.401 7.830 1.00 91.44 123 HIS A N 1
ATOM 954 C CA . HIS A 1 123 ? 0.361 0.429 7.300 1.00 91.44 123 HIS A CA 1
ATOM 955 C C . HIS A 1 123 ? 0.876 1.508 6.341 1.00 91.44 123 HIS A C 1
ATOM 957 O O . HIS A 1 123 ? 2.070 1.829 6.319 1.00 91.44 123 HIS A O 1
ATOM 963 N N . VAL A 1 124 ? -0.032 2.028 5.515 1.00 94.50 124 VAL A N 1
ATOM 964 C CA . VAL A 1 124 ? 0.228 3.114 4.560 1.00 94.50 124 VAL A CA 1
ATOM 965 C C . VAL A 1 124 ? -1.056 3.888 4.256 1.00 94.50 124 VAL A C 1
ATOM 967 O O . VAL A 1 124 ? -2.133 3.295 4.187 1.00 94.50 124 VAL A O 1
ATOM 970 N N . ASP A 1 125 ? -0.960 5.203 4.070 1.00 93.62 125 ASP A N 1
ATOM 971 C CA . ASP A 1 125 ? -2.110 6.015 3.665 1.00 93.62 125 ASP A CA 1
ATOM 972 C C . ASP A 1 125 ? -2.445 5.797 2.175 1.00 93.62 125 ASP A C 1
ATOM 974 O O . ASP A 1 125 ? -1.567 5.617 1.329 1.00 93.62 125 ASP A O 1
ATOM 978 N N . VAL A 1 126 ? -3.732 5.809 1.831 1.00 91.81 126 VAL A N 1
ATOM 979 C CA . VAL A 1 126 ? -4.233 5.594 0.467 1.00 91.81 126 VAL A CA 1
ATOM 980 C C . VAL A 1 126 ? -3.652 6.581 -0.549 1.00 91.81 126 VAL A C 1
ATOM 982 O O . VAL A 1 126 ? -3.406 6.194 -1.693 1.00 91.81 126 VAL A O 1
ATOM 985 N N . THR A 1 127 ? -3.389 7.833 -0.164 1.00 92.06 127 THR A N 1
ATOM 986 C CA . THR A 1 127 ? -2.776 8.817 -1.064 1.00 92.06 127 THR A CA 1
ATOM 987 C C . THR A 1 127 ? -1.311 8.492 -1.311 1.00 92.06 127 THR A C 1
ATOM 989 O O . THR A 1 127 ? -0.839 8.632 -2.430 1.00 92.06 127 THR A O 1
ATOM 992 N N . GLU A 1 128 ? -0.604 7.962 -0.316 1.00 94.88 128 GLU A N 1
ATOM 993 C CA . GLU A 1 128 ? 0.799 7.565 -0.475 1.00 94.88 128 GLU A CA 1
ATOM 994 C C . GLU A 1 128 ? 0.964 6.313 -1.333 1.00 94.88 128 GLU A C 1
ATOM 996 O O . GLU A 1 128 ? 1.985 6.153 -2.006 1.00 94.88 128 GLU A O 1
ATOM 1001 N N . VAL A 1 129 ? -0.037 5.425 -1.337 1.00 94.56 129 VAL A N 1
ATOM 1002 C CA . VAL A 1 129 ? -0.105 4.323 -2.305 1.00 94.56 129 VAL A CA 1
ATOM 1003 C C . VAL A 1 129 ? -0.268 4.873 -3.722 1.00 94.56 129 VAL A C 1
ATOM 1005 O O . VAL A 1 129 ? 0.374 4.365 -4.641 1.00 94.56 129 VAL A O 1
ATOM 1008 N N . ALA A 1 130 ? -1.080 5.915 -3.918 1.00 92.81 130 ALA A N 1
ATOM 1009 C CA . ALA A 1 130 ? -1.208 6.566 -5.222 1.00 92.81 130 ALA A CA 1
ATOM 1010 C C . ALA A 1 130 ? 0.117 7.223 -5.656 1.00 92.81 130 ALA A C 1
ATOM 1012 O O . ALA A 1 130 ? 0.581 6.965 -6.769 1.00 92.81 130 ALA A O 1
ATOM 1013 N N . ASP A 1 131 ? 0.777 7.957 -4.753 1.00 95.00 131 ASP A N 1
ATOM 1014 C CA . ASP A 1 131 ? 2.100 8.554 -4.990 1.00 95.00 131 ASP A CA 1
ATOM 1015 C C . ASP A 1 131 ? 3.151 7.486 -5.334 1.00 95.00 131 ASP A C 1
ATOM 1017 O O . ASP A 1 131 ? 4.025 7.682 -6.188 1.00 95.00 131 ASP A O 1
ATOM 1021 N N . TRP A 1 132 ? 3.070 6.320 -4.684 1.00 96.75 132 TRP A N 1
ATOM 1022 C CA . TRP A 1 132 ? 3.922 5.180 -5.001 1.00 96.75 132 TRP A CA 1
ATOM 1023 C C . TRP A 1 132 ? 3.688 4.674 -6.424 1.00 96.75 132 TRP A C 1
ATOM 1025 O O . TRP A 1 132 ? 4.652 4.477 -7.162 1.00 96.75 132 TRP A O 1
ATOM 1035 N N . VAL A 1 133 ? 2.431 4.468 -6.822 1.00 95.81 133 VAL A N 1
ATOM 1036 C CA . VAL A 1 133 ? 2.099 3.971 -8.165 1.00 95.81 133 VAL A CA 1
ATOM 1037 C C . VAL A 1 133 ? 2.616 4.927 -9.241 1.00 95.81 133 VAL A C 1
ATOM 1039 O O . VAL A 1 133 ? 3.202 4.470 -10.223 1.00 95.81 133 VAL A O 1
ATOM 1042 N N . GLU A 1 134 ? 2.495 6.239 -9.036 1.00 95.94 134 GLU A N 1
ATOM 1043 C CA . GLU A 1 134 ? 3.078 7.241 -9.935 1.00 95.94 134 GLU A CA 1
ATOM 1044 C C . GLU A 1 134 ? 4.615 7.168 -9.968 1.00 95.94 134 GLU A C 1
ATOM 1046 O O . GLU A 1 134 ? 5.225 7.169 -11.041 1.00 95.94 134 GLU A O 1
ATOM 1051 N N . THR A 1 135 ? 5.259 7.061 -8.803 1.00 97.62 135 THR A N 1
ATOM 1052 C CA . THR A 1 135 ? 6.724 6.936 -8.693 1.00 97.62 135 THR A CA 1
ATOM 1053 C C . THR A 1 135 ? 7.232 5.695 -9.427 1.00 97.62 135 THR A C 1
ATOM 1055 O O . THR A 1 135 ? 8.222 5.760 -10.165 1.00 97.62 135 THR A O 1
ATOM 1058 N N . LEU A 1 136 ? 6.538 4.568 -9.261 1.00 97.31 136 LEU A N 1
ATOM 1059 C CA . LEU A 1 136 ? 6.849 3.311 -9.924 1.00 97.31 136 LEU A CA 1
ATOM 1060 C C . LEU A 1 136 ? 6.665 3.441 -11.435 1.00 97.31 136 LEU A C 1
ATOM 1062 O O . LEU A 1 136 ? 7.591 3.121 -12.172 1.00 97.31 136 LEU A O 1
ATOM 1066 N N . TYR A 1 137 ? 5.533 3.975 -11.896 1.00 96.69 137 TYR A N 1
ATOM 1067 C CA . TYR A 1 137 ? 5.278 4.209 -13.319 1.00 96.69 137 TYR A CA 1
ATOM 1068 C C . TYR A 1 137 ? 6.385 5.053 -13.965 1.00 96.69 137 TYR A C 1
ATOM 1070 O O . TYR A 1 137 ? 6.968 4.672 -14.979 1.00 96.69 137 TYR A O 1
ATOM 1078 N N . ASN A 1 138 ? 6.750 6.164 -13.327 1.00 97.06 138 ASN A N 1
ATOM 1079 C CA . ASN A 1 138 ? 7.827 7.033 -13.790 1.00 97.06 138 ASN A CA 1
ATOM 1080 C C . ASN A 1 138 ? 9.200 6.339 -13.787 1.00 97.06 138 ASN A C 1
ATOM 1082 O O . ASN A 1 138 ? 10.049 6.642 -14.624 1.00 97.06 138 ASN A O 1
ATOM 1086 N N . SER A 1 139 ? 9.436 5.419 -12.852 1.00 95.44 139 SER A N 1
ATOM 1087 C CA . SER A 1 139 ? 10.664 4.617 -12.795 1.00 95.44 139 SER A CA 1
ATOM 1088 C C . SER A 1 139 ? 10.702 3.547 -13.887 1.00 95.44 139 SER A C 1
ATOM 1090 O O . SER A 1 139 ? 11.763 3.310 -14.461 1.00 95.44 139 SER A O 1
ATOM 1092 N N . ILE A 1 140 ? 9.556 2.947 -14.221 1.00 92.44 140 ILE A N 1
ATOM 1093 C CA . ILE A 1 140 ? 9.401 2.017 -15.348 1.00 92.44 140 ILE A CA 1
ATOM 1094 C C . ILE A 1 140 ? 9.694 2.742 -16.661 1.00 92.44 140 ILE A C 1
ATOM 1096 O O . ILE A 1 140 ? 10.538 2.293 -17.427 1.00 92.44 140 ILE A O 1
ATOM 1100 N N . ALA A 1 141 ? 9.078 3.906 -16.884 1.00 91.00 141 ALA A N 1
ATOM 1101 C CA . ALA A 1 141 ? 9.277 4.704 -18.097 1.00 91.00 141 ALA A CA 1
ATOM 1102 C C . ALA A 1 141 ? 10.738 5.148 -18.309 1.00 91.00 141 ALA A C 1
ATOM 1104 O O . ALA A 1 141 ? 11.154 5.405 -19.435 1.00 91.00 141 ALA A O 1
ATOM 1105 N N . ARG A 1 142 ? 11.524 5.237 -17.229 1.00 91.50 142 ARG A N 1
ATOM 1106 C CA . ARG A 1 142 ? 12.957 5.574 -17.261 1.00 91.50 142 ARG A CA 1
ATOM 1107 C C . ARG A 1 142 ? 13.873 4.349 -17.245 1.00 91.50 142 ARG A C 1
ATOM 1109 O O . ARG A 1 142 ? 15.082 4.522 -17.154 1.00 91.50 142 ARG A O 1
ATOM 1116 N N . ASN A 1 143 ? 13.329 3.131 -17.309 1.00 86.81 143 ASN A N 1
ATOM 1117 C CA . ASN A 1 143 ? 14.078 1.875 -17.188 1.00 86.81 143 ASN A CA 1
ATOM 1118 C C . ASN A 1 143 ? 14.920 1.781 -15.897 1.00 86.81 143 ASN A C 1
ATOM 1120 O O . ASN A 1 143 ? 16.003 1.205 -15.890 1.00 86.81 143 ASN A O 1
ATOM 1124 N N . HIS A 1 144 ? 14.436 2.368 -14.799 1.00 90.00 144 HIS A N 1
ATOM 1125 C CA . HIS A 1 144 ? 15.090 2.333 -13.483 1.00 90.00 144 HIS A CA 1
ATOM 1126 C C . HIS A 1 144 ? 14.445 1.326 -12.518 1.00 90.00 144 HIS A C 1
ATOM 1128 O O . HIS A 1 144 ? 15.033 0.998 -11.489 1.00 90.00 144 HIS A O 1
ATOM 1134 N N . ALA A 1 145 ? 13.222 0.870 -12.805 1.00 90.38 145 ALA A N 1
ATOM 1135 C CA . ALA A 1 145 ? 12.523 -0.106 -11.979 1.00 90.38 145 ALA A CA 1
ATOM 1136 C C . ALA A 1 145 ? 12.880 -1.542 -12.387 1.00 90.38 145 ALA A C 1
ATOM 1138 O O . ALA A 1 145 ? 12.727 -1.929 -13.546 1.00 90.38 145 ALA A O 1
ATOM 1139 N N . GLU A 1 146 ? 13.279 -2.339 -11.402 1.00 89.19 146 GLU A N 1
ATOM 1140 C CA . GLU A 1 146 ? 13.428 -3.786 -11.530 1.00 89.19 146 GLU A CA 1
ATOM 1141 C C . GLU A 1 146 ? 12.065 -4.468 -11.723 1.00 89.19 146 GLU A C 1
ATOM 1143 O O . GLU A 1 146 ? 11.047 -4.033 -11.182 1.00 89.19 146 GLU A O 1
ATOM 1148 N N . TYR A 1 147 ? 12.044 -5.572 -12.464 1.00 85.75 147 TYR A N 1
ATOM 1149 C CA . TYR A 1 147 ? 10.835 -6.346 -12.753 1.00 85.75 147 TYR A CA 1
ATOM 1150 C C . TYR A 1 147 ? 11.039 -7.848 -12.513 1.00 85.75 147 TYR A C 1
ATOM 1152 O O . TYR A 1 147 ? 12.136 -8.331 -12.201 1.00 85.75 147 TYR A O 1
ATOM 1160 N N . GLY A 1 148 ? 9.944 -8.601 -12.604 1.00 81.12 148 GLY A N 1
ATOM 1161 C CA . GLY A 1 148 ? 9.952 -10.044 -12.401 1.00 81.12 148 GLY A CA 1
ATOM 1162 C C . GLY A 1 148 ? 10.160 -10.401 -10.936 1.00 81.12 148 GLY A C 1
ATOM 1163 O O . GLY A 1 148 ? 9.489 -9.880 -10.044 1.00 81.12 148 GLY A O 1
ATOM 1164 N N . ARG A 1 149 ? 11.135 -11.275 -10.666 1.00 77.81 149 ARG A N 1
ATOM 1165 C CA . ARG A 1 149 ? 11.482 -11.680 -9.293 1.00 77.81 149 ARG A CA 1
ATOM 1166 C C . ARG A 1 149 ? 11.970 -10.524 -8.414 1.00 77.81 149 ARG A C 1
ATOM 1168 O O . ARG A 1 149 ? 11.764 -10.568 -7.203 1.00 77.81 149 ARG A O 1
ATOM 1175 N N . ASP A 1 150 ? 12.601 -9.517 -9.005 1.00 83.81 150 ASP A N 1
ATOM 1176 C CA . ASP A 1 150 ? 13.081 -8.331 -8.289 1.00 83.81 150 ASP A CA 1
ATOM 1177 C C . ASP A 1 150 ? 12.064 -7.181 -8.286 1.00 83.81 150 ASP A C 1
ATOM 1179 O O . ASP A 1 150 ? 12.237 -6.218 -7.539 1.00 83.81 150 ASP A O 1
ATOM 1183 N N . GLY A 1 151 ? 10.966 -7.328 -9.035 1.00 86.31 151 GLY A N 1
ATOM 1184 C CA . GLY A 1 151 ? 9.879 -6.357 -9.156 1.00 86.31 151 GLY A CA 1
ATOM 1185 C C . GLY A 1 151 ? 8.854 -6.397 -8.024 1.00 86.31 151 GLY A C 1
ATOM 1186 O O . GLY A 1 151 ? 7.722 -5.966 -8.222 1.00 86.31 151 GLY A O 1
ATOM 1187 N N . TYR A 1 152 ? 9.207 -6.940 -6.858 1.00 89.88 152 TYR A N 1
ATOM 1188 C CA . TYR A 1 152 ? 8.350 -6.922 -5.672 1.00 89.88 152 TYR A CA 1
ATOM 1189 C C . TYR A 1 152 ? 8.606 -5.650 -4.868 1.00 89.88 152 TYR A C 1
ATOM 1191 O O . TYR A 1 152 ? 9.693 -5.456 -4.315 1.00 89.88 152 TYR A O 1
ATOM 1199 N N . TYR A 1 153 ? 7.580 -4.814 -4.758 1.00 93.88 153 TYR A N 1
ATOM 1200 C CA . TYR A 1 153 ? 7.648 -3.526 -4.086 1.00 93.88 153 TYR A CA 1
ATOM 1201 C C . TYR A 1 153 ? 6.673 -3.473 -2.919 1.00 93.88 153 TYR A C 1
ATOM 1203 O O . TYR A 1 153 ? 5.458 -3.404 -3.099 1.00 93.88 153 TYR A O 1
ATOM 1211 N N . PHE A 1 154 ? 7.223 -3.507 -1.709 1.00 94.38 154 PHE A N 1
ATOM 1212 C CA . PHE A 1 154 ? 6.450 -3.327 -0.488 1.00 94.38 154 PHE A CA 1
ATOM 1213 C C . PHE A 1 154 ? 6.157 -1.851 -0.247 1.00 94.38 154 PHE A C 1
ATOM 1215 O O . PHE A 1 154 ? 7.051 -1.012 -0.361 1.00 94.38 154 PHE A O 1
ATOM 1222 N N . VAL A 1 155 ? 4.921 -1.539 0.128 1.00 95.38 155 VAL A N 1
ATOM 1223 C CA . VAL A 1 155 ? 4.462 -0.161 0.325 1.00 95.38 155 VAL A CA 1
ATOM 1224 C C . VAL A 1 155 ? 3.934 -0.031 1.746 1.00 95.38 155 VAL A C 1
ATOM 1226 O O . VAL A 1 155 ? 2.840 -0.488 2.069 1.00 95.38 155 VAL A O 1
ATOM 1229 N N . ALA A 1 156 ? 4.766 0.534 2.612 1.00 93.56 156 ALA A N 1
ATOM 1230 C CA . ALA A 1 156 ? 4.482 0.756 4.022 1.00 93.56 156 ALA A CA 1
ATOM 1231 C C . ALA A 1 156 ? 5.283 1.965 4.514 1.00 93.56 156 ALA A C 1
ATOM 1233 O O . ALA A 1 156 ? 6.410 2.164 4.063 1.00 93.56 156 ALA A O 1
ATOM 1234 N N . HIS A 1 157 ? 4.726 2.742 5.440 1.00 90.00 157 HIS A N 1
ATOM 1235 C CA . HIS A 1 157 ? 5.462 3.803 6.136 1.00 90.00 157 HIS A CA 1
ATOM 1236 C C . HIS A 1 157 ? 5.792 3.405 7.575 1.00 90.00 157 HIS A C 1
ATOM 1238 O O . HIS A 1 157 ? 6.922 3.575 8.032 1.00 90.00 157 HIS A O 1
ATOM 1244 N N . GLY A 1 158 ? 4.808 2.857 8.291 1.00 85.81 158 GLY A N 1
ATOM 1245 C CA . GLY A 1 158 ? 4.928 2.546 9.710 1.00 85.81 158 GLY A CA 1
ATOM 1246 C C . GLY A 1 158 ? 4.327 1.201 10.077 1.00 85.81 158 GLY A C 1
ATOM 1247 O O . GLY A 1 158 ? 3.678 0.544 9.267 1.00 85.81 158 GLY A O 1
ATOM 1248 N N . ASP A 1 159 ? 4.538 0.817 11.332 1.00 85.69 159 ASP A N 1
ATOM 1249 C CA . ASP A 1 159 ? 3.953 -0.372 11.939 1.00 85.69 159 ASP A CA 1
ATOM 1250 C C . ASP A 1 159 ? 3.003 0.056 13.065 1.00 85.69 159 ASP A C 1
ATOM 1252 O O . ASP A 1 159 ? 3.309 0.970 13.838 1.00 85.69 159 ASP A O 1
ATOM 1256 N N . ILE A 1 160 ? 1.857 -0.614 13.175 1.00 76.75 160 ILE A N 1
ATOM 1257 C CA . ILE A 1 160 ? 0.968 -0.510 14.332 1.00 76.75 160 ILE A CA 1
ATOM 1258 C C . ILE A 1 160 ? 0.973 -1.825 15.111 1.00 76.75 160 ILE A C 1
ATOM 1260 O O . ILE A 1 160 ? 0.835 -2.910 14.544 1.00 76.75 160 ILE A O 1
ATOM 1264 N N . GLU A 1 161 ? 1.128 -1.715 16.430 1.00 73.44 161 GLU A N 1
ATOM 1265 C CA . GLU A 1 161 ? 0.981 -2.824 17.371 1.00 73.44 161 GLU A CA 1
ATOM 1266 C C . GLU A 1 161 ? -0.377 -2.719 18.072 1.00 73.44 161 GLU A C 1
ATOM 1268 O O . GLU A 1 161 ? -0.693 -1.698 18.692 1.00 73.44 161 GLU A O 1
ATOM 1273 N N . PHE A 1 162 ? -1.180 -3.781 18.027 1.00 64.50 162 PHE A N 1
ATOM 1274 C CA . PHE A 1 162 ? -2.521 -3.767 18.629 1.00 64.50 162 PHE A CA 1
ATOM 1275 C C . PHE A 1 162 ? -2.492 -3.681 20.176 1.00 64.50 162 PHE A C 1
ATOM 1277 O O . PHE A 1 162 ? -3.443 -3.185 20.781 1.00 64.50 162 PHE A O 1
ATOM 1284 N N . GLU A 1 163 ? -1.396 -4.092 20.829 1.00 54.19 163 GLU A N 1
ATOM 1285 C CA . GLU A 1 163 ? -1.260 -4.220 22.294 1.00 54.19 163 GLU A CA 1
ATOM 1286 C C . GLU A 1 163 ? -1.282 -2.846 22.968 1.00 54.19 163 GLU A C 1
ATOM 1288 O O . GLU A 1 163 ? -1.756 -2.695 24.096 1.00 54.19 163 GLU A O 1
ATOM 1293 N N . ARG A 1 164 ? -0.811 -1.819 22.253 1.00 44.34 164 ARG A N 1
ATOM 1294 C CA . ARG A 1 164 ? -0.682 -0.456 22.770 1.00 44.34 164 ARG A CA 1
ATOM 1295 C C . ARG A 1 164 ? -1.928 0.406 22.547 1.00 44.34 164 ARG A C 1
ATOM 1297 O O . ARG A 1 164 ? -1.996 1.490 23.118 1.00 44.34 164 ARG A O 1
ATOM 1304 N N . SER A 1 165 ? -2.910 -0.065 21.770 1.00 43.47 165 SER A N 1
ATOM 1305 C CA . SER A 1 165 ? -4.059 0.751 21.343 1.00 43.47 165 SER A CA 1
ATOM 1306 C C . SER A 1 165 ? -5.385 0.419 22.044 1.00 43.47 165 SER A C 1
ATOM 1308 O O . SER A 1 165 ? -6.266 1.270 22.106 1.00 43.47 165 SER A O 1
ATOM 1310 N N . LEU A 1 166 ? -5.567 -0.768 22.636 1.00 42.69 166 LEU A N 1
ATOM 1311 C CA . LEU A 1 166 ? -6.863 -1.158 23.213 1.00 42.69 166 LEU A CA 1
ATOM 1312 C C . LEU A 1 166 ? -6.673 -2.028 24.465 1.00 42.69 166 LEU A C 1
ATOM 1314 O O . LEU A 1 166 ? -6.183 -3.146 24.374 1.00 42.69 166 LEU A O 1
ATOM 1318 N N . ARG A 1 167 ? -7.089 -1.548 25.648 1.00 33.41 167 ARG A N 1
ATOM 1319 C CA . ARG A 1 167 ? -7.221 -2.379 26.862 1.00 33.41 167 ARG A CA 1
ATOM 1320 C C . ARG A 1 167 ? -8.686 -2.747 27.092 1.00 33.41 167 ARG A C 1
ATOM 1322 O O . ARG A 1 167 ? -9.433 -1.968 27.666 1.00 33.41 167 ARG A O 1
ATOM 1329 N N . SER A 1 168 ? -9.072 -3.946 26.663 1.00 36.44 168 SER A N 1
ATOM 1330 C CA . SER A 1 168 ? -10.161 -4.754 27.236 1.00 36.44 168 SER A CA 1
ATOM 1331 C C . SER A 1 168 ? -10.209 -6.109 26.510 1.00 36.44 168 SER A C 1
ATOM 1333 O O . SER A 1 168 ? -10.528 -6.144 25.319 1.00 36.44 168 SER A O 1
ATOM 1335 N N . PRO A 1 169 ? -9.894 -7.234 27.174 1.00 40.72 169 PRO A N 1
ATOM 1336 C CA . PRO A 1 169 ? -9.981 -8.550 26.559 1.00 40.72 169 PRO A CA 1
ATOM 1337 C C . PRO A 1 169 ? -11.404 -9.099 26.683 1.00 40.72 169 PRO A C 1
ATOM 1339 O O . PRO A 1 169 ? -11.835 -9.386 27.794 1.00 40.72 169 PRO A O 1
ATOM 1342 N N . ARG A 1 170 ? -12.110 -9.302 25.565 1.00 49.62 170 ARG A N 1
ATOM 1343 C CA . ARG A 1 170 ? -13.163 -10.327 25.443 1.00 49.62 170 ARG A CA 1
ATOM 1344 C C . ARG A 1 170 ? -13.264 -10.824 24.004 1.00 49.62 170 ARG A C 1
ATOM 1346 O O . ARG A 1 170 ? -13.252 -10.031 23.063 1.00 49.62 170 ARG A O 1
ATOM 1353 N N . ASP A 1 171 ? -13.360 -12.145 23.882 1.00 51.91 171 ASP A N 1
ATOM 1354 C CA . ASP A 1 171 ? -13.436 -12.892 22.633 1.00 51.91 171 ASP A CA 1
ATOM 1355 C C . ASP A 1 171 ? -14.642 -12.463 21.798 1.00 51.91 171 ASP A C 1
ATOM 1357 O O . ASP A 1 171 ? -15.796 -12.596 22.202 1.00 51.91 171 ASP A O 1
ATOM 1361 N N . GLY A 1 172 ? -14.363 -11.946 20.605 1.00 41.00 172 GLY A N 1
ATOM 1362 C CA . GLY A 1 172 ? -15.387 -11.589 19.644 1.00 41.00 172 GLY A CA 1
ATOM 1363 C C . GLY A 1 172 ? -14.875 -11.735 18.221 1.00 41.00 172 GLY A C 1
ATOM 1364 O O . GLY A 1 172 ? -14.117 -10.891 17.754 1.00 41.00 172 GLY A O 1
ATOM 1365 N N . GLN A 1 173 ? -15.403 -12.770 17.561 1.00 46.66 173 GLN A N 1
ATOM 1366 C CA . GLN A 1 173 ? -15.394 -13.064 16.123 1.00 46.66 173 GLN A CA 1
ATOM 1367 C C . GLN A 1 173 ? -14.130 -13.756 15.577 1.00 46.66 173 GLN A C 1
ATOM 1369 O O . GLN A 1 173 ? -13.078 -13.156 15.361 1.00 46.66 173 GLN A O 1
ATOM 1374 N N . ALA A 1 174 ? -14.278 -15.052 15.279 1.00 47.16 174 ALA A N 1
ATOM 1375 C CA . ALA A 1 174 ? -13.253 -15.898 14.661 1.00 47.16 174 ALA A CA 1
ATOM 1376 C C . ALA A 1 174 ? -12.721 -15.338 13.325 1.00 47.16 174 ALA A C 1
ATOM 1378 O O . ALA A 1 174 ? -11.553 -15.542 13.008 1.00 47.16 174 ALA A O 1
ATOM 1379 N N . PHE A 1 175 ? -13.542 -14.581 12.587 1.00 42.47 175 PHE A N 1
ATOM 1380 C CA . PHE A 1 175 ? -13.151 -13.921 11.338 1.00 42.47 175 PHE A CA 1
ATOM 1381 C C . PHE A 1 175 ? -12.086 -12.833 11.554 1.00 42.47 175 PHE A C 1
ATOM 1383 O O . PHE A 1 175 ? -11.024 -12.885 10.940 1.00 42.47 175 PHE A O 1
ATOM 1390 N N . LEU A 1 176 ? -12.311 -11.906 12.495 1.00 52.16 176 LEU A N 1
ATOM 1391 C CA . LEU A 1 176 ? -11.336 -10.861 12.834 1.00 52.16 176 LEU A CA 1
ATOM 1392 C C . LEU A 1 176 ? -10.045 -11.460 13.403 1.00 52.16 176 LEU A C 1
ATOM 1394 O O . LEU A 1 176 ? -8.963 -10.958 13.122 1.00 52.16 176 LEU A O 1
ATOM 1398 N N . ARG A 1 177 ? -10.137 -12.572 14.144 1.00 52.62 177 ARG A N 1
ATOM 1399 C CA . ARG A 1 177 ? -8.961 -13.328 14.595 1.00 52.62 177 ARG A CA 1
ATOM 1400 C C . ARG A 1 177 ? -8.192 -13.975 13.446 1.00 52.62 177 ARG A C 1
ATOM 1402 O O . ARG A 1 177 ? -6.972 -13.974 13.496 1.00 52.62 177 ARG A O 1
ATOM 1409 N N . SER A 1 178 ? -8.868 -14.509 12.434 1.00 54.12 178 SER A N 1
ATOM 1410 C CA . SER A 1 178 ? -8.197 -15.101 11.273 1.00 54.12 178 SER A CA 1
ATOM 1411 C C . SER A 1 178 ? -7.547 -14.059 10.360 1.00 54.12 178 SER A C 1
ATOM 1413 O O . SER A 1 178 ? -6.611 -14.403 9.654 1.00 54.12 178 SER A O 1
ATOM 1415 N N . PHE A 1 179 ? -8.053 -12.822 10.341 1.00 56.59 179 PHE A N 1
ATOM 1416 C CA . PHE A 1 179 ? -7.562 -11.767 9.447 1.00 56.59 179 PHE A CA 1
ATOM 1417 C C . PHE A 1 179 ? -6.544 -10.830 10.122 1.00 56.59 179 PHE A C 1
ATOM 1419 O O . PHE A 1 179 ? -5.565 -10.439 9.499 1.00 56.59 179 PHE A O 1
ATOM 1426 N N . PHE A 1 180 ? -6.750 -10.491 11.402 1.00 64.56 180 PHE A N 1
ATOM 1427 C CA . PHE A 1 180 ? -5.889 -9.581 12.180 1.00 64.56 180 PHE A CA 1
ATOM 1428 C C . PHE A 1 180 ? -5.090 -10.267 13.289 1.00 64.56 180 PHE A C 1
ATOM 1430 O O . PHE A 1 180 ? -4.386 -9.588 14.033 1.00 64.56 180 PHE A O 1
ATOM 1437 N N . GLY A 1 181 ? -5.241 -11.580 13.478 1.00 62.12 181 GLY A N 1
ATOM 1438 C CA . GLY A 1 181 ? -4.526 -12.329 14.517 1.00 62.12 181 GLY A CA 1
ATOM 1439 C C . GLY A 1 181 ? -3.102 -12.731 14.140 1.00 62.12 181 GLY A C 1
ATOM 1440 O O . GLY A 1 181 ? -2.396 -13.251 15.003 1.00 62.12 181 GLY A O 1
ATOM 1441 N N . ASP A 1 182 ? -2.696 -12.480 12.894 1.00 65.75 182 ASP A N 1
ATOM 1442 C CA . ASP A 1 182 ? -1.357 -12.749 12.379 1.00 65.75 182 ASP A CA 1
ATOM 1443 C C . ASP A 1 182 ? -0.538 -11.459 12.227 1.00 65.75 182 ASP A C 1
ATOM 1445 O O . ASP A 1 182 ? -1.072 -10.355 12.116 1.00 65.75 182 ASP A O 1
ATOM 1449 N N . ASN A 1 183 ? 0.787 -11.614 12.225 1.00 76.50 183 ASN A N 1
ATOM 1450 C CA . ASN A 1 183 ? 1.724 -10.513 12.020 1.00 76.50 183 ASN A CA 1
ATOM 1451 C C . ASN A 1 183 ? 2.003 -10.318 10.530 1.00 76.50 183 ASN A C 1
ATOM 1453 O O . ASN A 1 183 ? 2.431 -11.255 9.854 1.00 76.50 183 ASN A O 1
ATOM 1457 N N . GLY A 1 184 ? 1.858 -9.087 10.048 1.00 78.38 184 GLY A N 1
ATOM 1458 C CA . GLY A 1 184 ? 2.211 -8.684 8.691 1.00 78.38 184 GLY A CA 1
ATOM 1459 C C . GLY A 1 184 ? 3.156 -7.495 8.729 1.00 78.38 184 GLY A C 1
ATOM 1460 O O . GLY A 1 184 ? 2.707 -6.367 8.897 1.00 78.38 184 GLY A O 1
ATOM 1461 N N . ARG A 1 185 ? 4.462 -7.742 8.574 1.0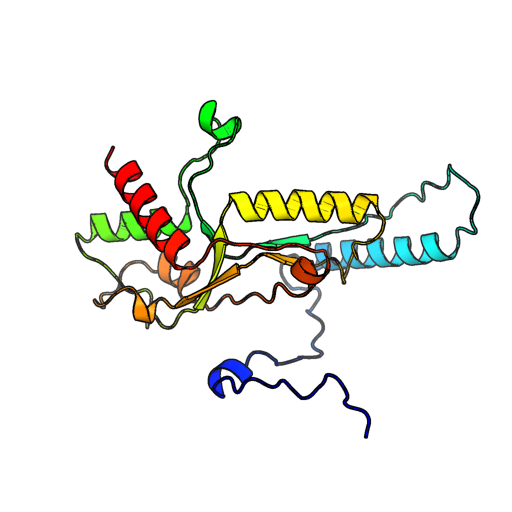0 83.19 185 ARG A N 1
ATOM 1462 C CA . ARG A 1 185 ? 5.469 -6.678 8.510 1.00 83.19 185 ARG A CA 1
ATOM 1463 C C . ARG A 1 185 ? 6.092 -6.602 7.126 1.00 83.19 185 ARG A C 1
ATOM 1465 O O . ARG A 1 185 ? 6.523 -7.620 6.586 1.00 83.19 185 ARG A O 1
ATOM 1472 N N . CYS A 1 186 ? 6.178 -5.394 6.595 1.00 85.12 186 CYS A N 1
ATOM 1473 C CA . CYS A 1 186 ? 6.736 -5.093 5.288 1.00 85.12 186 CYS A CA 1
ATOM 1474 C C . CYS A 1 186 ? 8.073 -4.349 5.429 1.00 85.12 186 CYS A C 1
ATOM 1476 O O . CYS A 1 186 ? 8.263 -3.571 6.359 1.00 85.12 186 CYS A O 1
ATOM 1478 N N . ASP A 1 187 ? 8.996 -4.582 4.492 1.00 88.25 187 ASP A N 1
ATOM 1479 C CA . ASP A 1 187 ? 10.262 -3.845 4.386 1.00 88.25 187 ASP A CA 1
ATOM 1480 C C . ASP A 1 187 ? 10.289 -3.081 3.046 1.00 88.25 187 ASP A C 1
ATOM 1482 O O . ASP A 1 187 ? 10.576 -3.676 2.001 1.00 88.25 187 ASP A O 1
ATOM 1486 N N . PRO A 1 188 ? 9.943 -1.780 3.040 1.00 91.88 188 PRO A N 1
ATOM 1487 C CA . PRO A 1 188 ? 9.773 -0.971 1.829 1.00 91.88 188 PRO A CA 1
ATOM 1488 C C . PRO A 1 188 ? 11.094 -0.460 1.219 1.00 91.88 188 PRO A C 1
ATOM 1490 O O . PRO A 1 188 ? 11.088 0.494 0.442 1.00 91.88 188 PRO A O 1
ATOM 1493 N N . GLN A 1 189 ? 12.244 -1.078 1.524 1.00 93.19 189 GLN A N 1
ATOM 1494 C CA . GLN A 1 189 ? 13.566 -0.643 1.040 1.00 93.19 189 GLN A CA 1
ATOM 1495 C C . GLN A 1 189 ? 13.640 -0.402 -0.472 1.00 93.19 189 GLN A C 1
ATOM 1497 O O . GLN A 1 189 ? 14.208 0.601 -0.900 1.00 93.19 189 GLN A O 1
ATOM 1502 N N . ARG A 1 190 ? 13.061 -1.291 -1.289 1.00 91.94 190 ARG A N 1
ATOM 1503 C CA . ARG A 1 190 ? 13.071 -1.141 -2.756 1.00 91.94 190 ARG A CA 1
ATOM 1504 C C . ARG A 1 190 ? 12.243 0.052 -3.220 1.00 91.94 190 ARG A C 1
ATOM 1506 O O . ARG A 1 190 ? 12.667 0.775 -4.114 1.00 91.94 190 ARG A O 1
ATOM 1513 N N . SER A 1 191 ? 11.100 0.281 -2.585 1.00 94.56 191 SER A N 1
ATOM 1514 C CA . SER A 1 191 ? 10.235 1.419 -2.891 1.00 94.56 191 SER A CA 1
ATOM 1515 C C . SER A 1 191 ? 10.939 2.736 -2.547 1.00 94.56 191 SER A C 1
ATOM 1517 O O . SER A 1 191 ? 10.985 3.649 -3.369 1.00 94.56 191 SER A O 1
ATOM 1519 N N . HIS A 1 192 ? 11.610 2.802 -1.391 1.00 94.56 192 HIS A N 1
ATOM 1520 C CA . HIS A 1 192 ? 12.446 3.951 -1.023 1.00 94.56 192 HIS A CA 1
ATOM 1521 C C . HIS A 1 192 ? 13.649 4.152 -1.949 1.00 94.56 192 HIS A C 1
ATOM 1523 O O . HIS A 1 192 ? 14.000 5.292 -2.249 1.00 94.56 192 HIS A O 1
ATOM 1529 N N . ALA A 1 193 ? 14.270 3.070 -2.428 1.00 95.25 193 ALA A N 1
ATOM 1530 C CA . ALA A 1 193 ? 15.382 3.148 -3.373 1.00 95.25 193 ALA A CA 1
ATOM 1531 C C . ALA A 1 193 ? 14.969 3.781 -4.715 1.00 95.25 193 ALA A C 1
ATOM 1533 O O . ALA A 1 193 ? 15.782 4.463 -5.332 1.00 95.25 193 ALA A O 1
ATOM 1534 N N . LEU A 1 194 ? 13.702 3.631 -5.122 1.00 95.12 194 LEU A N 1
ATOM 1535 C CA . LEU A 1 194 ? 13.126 4.326 -6.282 1.00 95.12 194 LEU A CA 1
ATOM 1536 C C . LEU A 1 194 ? 12.674 5.767 -5.986 1.00 95.12 194 LEU A C 1
ATOM 1538 O O . LEU A 1 194 ? 12.130 6.441 -6.856 1.00 95.12 194 LEU A O 1
ATOM 1542 N N . GLY A 1 195 ? 12.929 6.269 -4.777 1.00 95.12 195 GLY A N 1
ATOM 1543 C CA . GLY A 1 195 ? 12.667 7.655 -4.398 1.00 95.12 195 GLY A CA 1
ATOM 1544 C C . GLY A 1 195 ? 11.314 7.900 -3.736 1.00 95.12 195 GLY A C 1
ATOM 1545 O O . GLY A 1 195 ? 11.005 9.055 -3.445 1.00 95.12 195 GLY A O 1
ATOM 1546 N N . TRP A 1 196 ? 10.534 6.855 -3.444 1.00 97.19 196 TRP A N 1
ATOM 1547 C CA . TRP A 1 196 ? 9.273 6.996 -2.714 1.00 97.19 196 TRP A CA 1
ATOM 1548 C C . TRP A 1 196 ? 9.507 7.403 -1.258 1.00 97.19 196 TRP A C 1
ATOM 1550 O O . TRP A 1 196 ? 10.289 6.778 -0.532 1.00 97.19 196 TRP A O 1
ATOM 1560 N N . LYS A 1 197 ? 8.828 8.468 -0.827 1.00 95.56 197 LYS A N 1
ATOM 1561 C CA . LYS A 1 197 ? 9.008 9.105 0.483 1.00 95.56 197 LYS A CA 1
ATOM 1562 C C . LYS A 1 197 ? 7.648 9.356 1.138 1.00 95.56 197 LYS A C 1
ATOM 1564 O O . LYS A 1 197 ? 7.151 10.477 1.064 1.00 95.56 197 LYS A O 1
ATOM 1569 N N . PRO A 1 198 ? 7.052 8.332 1.765 1.00 94.44 198 PRO A N 1
ATOM 1570 C CA . PRO A 1 198 ? 5.843 8.521 2.549 1.00 94.44 198 PRO A CA 1
ATOM 1571 C C . PRO A 1 198 ? 6.123 9.426 3.759 1.00 94.44 198 PRO A C 1
ATOM 1573 O O . PRO A 1 198 ? 7.204 9.372 4.352 1.00 94.44 198 PRO A O 1
ATOM 1576 N N . LEU A 1 199 ? 5.146 10.251 4.111 1.00 95.19 199 LEU A N 1
ATOM 1577 C CA . LEU A 1 199 ? 5.149 11.245 5.179 1.00 95.19 199 LEU A CA 1
ATOM 1578 C C . LEU A 1 199 ? 4.167 10.914 6.315 1.00 95.19 199 LEU A C 1
ATOM 1580 O O . LEU A 1 199 ? 4.331 11.442 7.413 1.00 95.19 199 LEU A O 1
ATOM 1584 N N . LYS A 1 200 ? 3.136 10.105 6.053 1.00 93.25 200 LYS A N 1
ATOM 1585 C CA . LYS A 1 200 ? 2.002 9.859 6.946 1.00 93.25 200 LYS A CA 1
ATOM 1586 C C . LYS A 1 200 ? 2.335 8.832 8.015 1.00 93.25 200 LYS A C 1
ATOM 1588 O O . LYS A 1 200 ? 2.667 7.684 7.725 1.00 93.25 200 LYS A O 1
ATOM 1593 N N . THR A 1 201 ? 2.215 9.241 9.272 1.00 90.50 201 THR A N 1
ATOM 1594 C CA . THR A 1 201 ? 2.672 8.449 10.416 1.00 90.50 201 THR A CA 1
ATOM 1595 C C . THR A 1 201 ? 1.555 7.591 11.014 1.00 90.50 201 THR A C 1
ATOM 1597 O O . THR A 1 201 ? 0.411 7.579 10.560 1.00 90.50 201 THR A O 1
ATOM 1600 N N . THR A 1 202 ? 1.865 6.841 12.075 1.00 86.38 202 THR A N 1
ATOM 1601 C CA . THR A 1 202 ? 0.846 6.090 12.827 1.00 86.38 202 THR A CA 1
ATOM 1602 C C . THR A 1 202 ? -0.189 7.021 13.476 1.00 86.38 202 THR A C 1
ATOM 1604 O O . THR A 1 202 ? -1.338 6.627 13.670 1.00 86.38 202 THR A O 1
ATOM 1607 N N . GLU A 1 203 ? 0.172 8.264 13.793 1.00 85.88 203 GLU A N 1
ATOM 1608 C CA . GLU A 1 203 ? -0.763 9.278 14.284 1.00 85.88 203 GLU A CA 1
ATOM 1609 C C . GLU A 1 203 ? -1.817 9.647 13.229 1.00 85.88 203 GLU A C 1
ATOM 1611 O O . GLU A 1 203 ? -2.998 9.743 13.570 1.00 85.88 203 GLU A O 1
ATOM 1616 N N . ASP A 1 204 ? -1.422 9.786 11.958 1.00 89.50 204 ASP A N 1
ATOM 1617 C CA . ASP A 1 204 ? -2.353 10.015 10.846 1.00 89.50 204 ASP A CA 1
ATOM 1618 C C . ASP A 1 204 ? -3.320 8.831 10.675 1.00 89.50 204 ASP A C 1
ATOM 1620 O O . ASP A 1 204 ? -4.523 9.043 10.516 1.00 89.50 204 ASP A O 1
ATOM 1624 N N . LEU A 1 205 ? -2.832 7.589 10.800 1.00 86.62 205 LEU A N 1
ATOM 1625 C CA . LEU A 1 205 ? -3.683 6.390 10.812 1.00 86.62 205 LEU A CA 1
ATOM 1626 C C . LEU A 1 205 ? -4.751 6.467 11.910 1.00 86.62 205 LEU A C 1
ATOM 1628 O O . LEU A 1 205 ? -5.933 6.246 11.647 1.00 86.62 205 LEU A O 1
ATOM 1632 N N . LEU A 1 206 ? -4.365 6.789 13.147 1.00 84.12 206 LEU A N 1
ATOM 1633 C CA . LEU A 1 206 ? -5.317 6.889 14.259 1.00 84.12 206 LEU A CA 1
ATOM 1634 C C . LEU A 1 206 ? -6.321 8.036 14.061 1.00 84.12 206 LEU A C 1
ATOM 1636 O O . LEU A 1 206 ? -7.488 7.906 14.444 1.00 84.12 206 LEU A O 1
ATOM 1640 N N . ALA A 1 207 ? -5.897 9.142 13.444 1.00 85.44 207 ALA A N 1
ATOM 1641 C CA . ALA A 1 207 ? -6.791 10.229 13.059 1.00 85.44 207 ALA A CA 1
ATOM 1642 C C . ALA A 1 207 ? -7.790 9.789 11.973 1.00 85.44 207 ALA A C 1
ATOM 1644 O O . ALA A 1 207 ? -8.981 10.082 12.092 1.00 85.44 207 ALA A O 1
ATOM 1645 N N . ALA A 1 208 ? -7.344 9.020 10.976 1.00 84.81 208 ALA A N 1
ATOM 1646 C CA . ALA A 1 208 ? -8.204 8.466 9.933 1.00 84.81 208 ALA A CA 1
ATOM 1647 C C . ALA A 1 208 ? -9.242 7.480 10.495 1.00 84.81 208 ALA A C 1
ATOM 1649 O O . ALA A 1 208 ? -10.404 7.529 10.102 1.00 84.81 208 ALA A O 1
ATOM 1650 N N . VAL A 1 209 ? -8.874 6.645 11.477 1.00 83.38 209 VAL A N 1
ATOM 1651 C CA . VAL A 1 209 ? -9.835 5.768 12.177 1.00 83.38 209 VAL A CA 1
ATOM 1652 C C . VAL A 1 209 ? -10.944 6.591 12.836 1.00 83.38 209 VAL A C 1
ATOM 1654 O O . VAL A 1 209 ? -12.112 6.209 12.785 1.00 83.38 209 VAL A O 1
ATOM 1657 N N . ARG A 1 210 ? -10.608 7.733 13.451 1.00 81.25 210 ARG A N 1
ATOM 1658 C CA . ARG A 1 210 ? -11.612 8.634 14.033 1.00 81.25 210 ARG A CA 1
ATOM 1659 C C . ARG A 1 210 ? -12.531 9.213 12.957 1.00 81.25 210 ARG A C 1
ATOM 1661 O O . ARG A 1 210 ? -13.738 9.230 13.174 1.00 81.25 210 ARG A O 1
ATOM 1668 N N . GLU A 1 211 ? -11.982 9.668 11.832 1.00 83.12 211 GLU A N 1
ATOM 1669 C CA . GLU A 1 211 ? -12.770 10.163 10.692 1.00 83.12 211 GLU A CA 1
ATOM 1670 C C . GLU A 1 211 ? -13.757 9.092 10.202 1.00 83.12 211 GLU A C 1
ATOM 1672 O O . GLU A 1 211 ? -14.945 9.367 10.054 1.00 83.12 211 GLU A O 1
ATOM 1677 N N . GLU A 1 212 ? -13.295 7.850 10.054 1.00 81.75 212 GLU A N 1
ATOM 1678 C CA . GLU A 1 212 ? -14.108 6.717 9.607 1.00 81.75 212 GLU A CA 1
ATOM 1679 C C . GLU A 1 212 ? -15.223 6.353 10.605 1.00 81.75 212 GLU A C 1
ATOM 1681 O O . GLU A 1 212 ? -16.350 6.057 10.207 1.00 81.75 212 GLU A O 1
ATOM 1686 N N . VAL A 1 213 ? -14.955 6.436 11.914 1.00 80.19 213 VAL A N 1
ATOM 1687 C CA . VAL A 1 213 ? -15.989 6.264 12.950 1.00 80.19 213 VAL A CA 1
ATOM 1688 C C . VAL A 1 213 ? -17.076 7.331 12.837 1.00 80.19 213 VAL A C 1
ATOM 1690 O O . VAL A 1 213 ? -18.250 6.998 12.984 1.00 80.19 213 VAL A O 1
ATOM 1693 N N . GLU A 1 214 ? -16.718 8.597 12.608 1.00 81.62 214 GLU A N 1
ATOM 1694 C CA . GLU A 1 214 ? -17.718 9.661 12.457 1.00 81.62 214 GLU A CA 1
ATOM 1695 C C . GLU A 1 214 ? -18.520 9.510 11.160 1.00 81.62 214 GLU A C 1
ATOM 1697 O O . GLU A 1 214 ? -19.731 9.718 11.176 1.00 81.62 214 GLU A O 1
ATOM 1702 N N . GLN A 1 215 ? -17.890 9.062 10.069 1.00 77.31 215 GLN A N 1
ATOM 1703 C CA . GLN A 1 215 ? -18.598 8.728 8.828 1.00 77.31 215 GLN A CA 1
ATOM 1704 C C . GLN A 1 215 ? -19.613 7.597 9.024 1.00 77.31 215 GLN A C 1
ATOM 1706 O O . GLN A 1 215 ? -20.682 7.633 8.427 1.00 77.31 215 GLN A O 1
ATOM 1711 N N . TRP A 1 216 ? -19.318 6.621 9.888 1.00 70.69 216 TRP A N 1
ATOM 1712 C CA . TRP A 1 216 ? -20.222 5.501 10.163 1.00 70.69 216 TRP A CA 1
ATOM 1713 C C . TRP A 1 216 ? -21.423 5.858 11.056 1.00 70.69 216 TRP A C 1
ATOM 1715 O O . TRP A 1 216 ? -22.378 5.088 11.129 1.00 70.69 216 TRP A O 1
ATOM 1725 N N . LYS A 1 217 ? -21.375 6.989 11.772 1.00 62.91 217 LYS A N 1
ATOM 1726 C CA . LYS A 1 217 ? -22.492 7.471 12.608 1.00 62.91 217 LYS A CA 1
ATOM 1727 C C . LYS A 1 217 ? -23.532 8.289 11.832 1.00 62.91 217 LYS A C 1
ATOM 1729 O O . LYS A 1 217 ? -24.565 8.610 12.421 1.00 62.91 217 LYS A O 1
ATOM 1734 N N . MET A 1 218 ? -23.235 8.668 10.588 1.00 49.97 218 MET A N 1
ATOM 1735 C CA . MET A 1 218 ? -24.169 9.340 9.674 1.00 49.97 218 MET A CA 1
ATOM 1736 C C . MET A 1 218 ? -25.051 8.317 8.962 1.00 49.97 218 MET A C 1
ATOM 1738 O O . MET A 1 218 ? -26.252 8.623 8.801 1.00 49.97 218 MET A O 1
#

pLDDT: mean 72.89, std 20.08, range [24.09, 97.62]

InterPro domains:
  IPR036291 NAD(P)-binding domain superfamily [SSF51735] (67-211)

Organism: NCBI:txid1033008